Protein AF-A0A661FNK5-F1 (afdb_monomer_lite)

Foldseek 3Di:
DDDDDDDDDDDDDDPPPPPPPPDDPPQADPVAVVLVCVPQCPDPPRLQCLLLLDPNHDPPDVVVCVVPSRVCLQQPRCNVCSVPVVPDGGPADQFLVDHDALCSNQVSVCVPPCVDLQVALVAFPCVVLSHHPQLQFDSSHSDRQCPDFQRVCLSPCLAVVLCCCPFPNPNVCNSLQTRPQCQDRNNHPDHSVVSQLVNQNVRCCSPDDLVCQLVDPVHDPVRNVVSVVVVDVNDHPCVPVVPRGRDDPPSHDDSDDDDDQKDKDKAFDQADDDPCCCCPPPSSNSNVRSLDDPCSRCPPCRQVNLVVRQVPNPCGMWIWMWGWDDDPPDIDIDIDTDDDPPDPPDDDDDDDPPDPCCSSPPPNVSPDPPDDDDDD

pLDDT: mean 78.16, std 16.88, range [27.53, 95.19]

Secondary structure (DSSP, 8-state):
------------------------GGG--TTHHHHHHHHH--STT-HHHHHHHSTTSSSS-TTTTTTS-THHHHH---HHHHHSTTTS--SS-BSSSSB--HHHHHHHHHHHHTTTTTTTGGG-HHHHTT--HHHH--SSSSS-TTTSTTTHHHHHTTT-GGGGG-STT-GGGGGGPPPGGGT--TTSSS-HHHHHHHTTSHHHHTT--HHHHHS-TTS-HHHHHHHGGGGSTT--GGGT-TT--SS-TTSS--SSPPP-SEEEEEEE------HHHHHHTSTTHHHHHTT--HHHHSTT-HHHHHHHH-TT-S--EEEEEEEEEEETTEEEEEEEE---TT----------TT-HHHHHHTTTHHHH--S-----

Sequence (376 aa):
MMNALRVLIAGILLTCTAVALSQSEAGYSEGGSEQCISCHDFGPESPVHAVMAGSHGTTGDAEAMKLRHGCEDCHGPSANHTSSPTQVSPGVSFGPRWSASSAAQDGTCLACHEENVAKHWKDALHMVNNLTCVTCHDIHAETDLVLHSRKQAQVCTVCHKSQKQGVHGLQKMVKRNPACSTCHNPHDHESAKTEMLNNRSQGCRTCHNLVKMADSAKVSERAKSYHKIMVSTERTCIECHGGTAHAPTDSVTSFAPLPVNNKKVTLFYPGKTTAEWLVENHPGSQPLRQGSGCQQCHRGEEAAMGQALAGEFQNVSRTVDVSFARDGDSLHLKLRWEGQRDDKTLSMMWGKDGNEAFRRGGCFAACHDGKRDHLA

Structure (mmCIF, N/CA/C/O backbone):
data_AF-A0A661FNK5-F1
#
_entry.id   AF-A0A661FNK5-F1
#
loop_
_atom_site.group_PDB
_atom_site.id
_atom_site.type_symbol
_atom_site.label_atom_id
_atom_site.label_alt_id
_atom_site.label_comp_id
_atom_site.label_asym_id
_atom_site.label_entity_id
_atom_site.label_seq_id
_atom_site.pdbx_PDB_ins_code
_atom_site.Cartn_x
_atom_site.Cartn_y
_atom_site.Cartn_z
_atom_site.occupancy
_atom_site.B_iso_or_equiv
_atom_site.auth_seq_id
_atom_site.auth_comp_id
_atom_site.auth_asym_id
_atom_site.auth_atom_id
_atom_site.pdbx_PDB_model_num
ATOM 1 N N . MET A 1 1 ? 22.096 8.364 100.251 1.00 38.97 1 MET A N 1
ATOM 2 C CA . MET A 1 1 ? 22.802 7.634 99.177 1.00 38.97 1 MET A CA 1
ATOM 3 C C . MET A 1 1 ? 21.758 6.885 98.371 1.00 38.97 1 MET A C 1
ATOM 5 O O . MET A 1 1 ? 20.994 6.120 98.941 1.00 38.97 1 MET A O 1
ATOM 9 N N . MET A 1 2 ? 21.636 7.256 97.098 1.00 34.72 2 MET A N 1
ATOM 10 C CA . MET A 1 2 ? 20.585 6.857 96.161 1.00 34.72 2 MET A CA 1
ATOM 11 C C . MET A 1 2 ? 20.814 5.430 95.646 1.00 34.72 2 MET A C 1
ATOM 13 O O . MET A 1 2 ? 21.895 5.151 95.139 1.00 34.72 2 MET A O 1
ATOM 17 N N . ASN A 1 3 ? 19.790 4.575 95.693 1.00 34.78 3 ASN A N 1
ATOM 18 C CA . ASN A 1 3 ? 19.732 3.346 94.899 1.00 34.78 3 ASN A CA 1
ATOM 19 C C . ASN A 1 3 ? 18.728 3.558 93.761 1.00 34.78 3 ASN A C 1
ATOM 21 O O . ASN A 1 3 ? 17.523 3.633 93.989 1.00 34.78 3 ASN A O 1
ATOM 25 N N . ALA A 1 4 ? 19.248 3.706 92.542 1.00 39.47 4 ALA A N 1
ATOM 26 C CA . ALA A 1 4 ? 18.467 3.878 91.326 1.00 39.47 4 ALA A CA 1
ATOM 27 C C . ALA A 1 4 ? 18.001 2.517 90.783 1.00 39.47 4 ALA A C 1
ATOM 29 O O . ALA A 1 4 ? 18.805 1.626 90.506 1.00 39.47 4 ALA A O 1
ATOM 30 N N . LEU A 1 5 ? 16.686 2.389 90.623 1.00 35.88 5 LEU A N 1
ATOM 31 C CA . LEU A 1 5 ? 15.987 1.270 90.003 1.00 35.88 5 LEU A CA 1
ATOM 32 C C . LEU A 1 5 ? 16.212 1.310 88.478 1.00 35.88 5 LEU A C 1
ATOM 34 O O . LEU A 1 5 ? 15.848 2.285 87.823 1.00 35.88 5 LEU A O 1
ATOM 38 N N . ARG A 1 6 ? 16.824 0.267 87.905 1.00 37.16 6 ARG A N 1
ATOM 39 C CA . ARG A 1 6 ? 16.967 0.099 86.448 1.00 37.16 6 ARG A CA 1
ATOM 40 C C . ARG A 1 6 ? 15.691 -0.525 85.877 1.00 37.16 6 ARG A C 1
ATOM 42 O O . ARG A 1 6 ? 15.387 -1.674 86.180 1.00 37.16 6 ARG A O 1
ATOM 49 N N . VAL A 1 7 ? 14.973 0.222 85.043 1.00 38.03 7 VAL A N 1
ATOM 50 C CA . VAL A 1 7 ? 13.846 -0.269 84.234 1.00 38.03 7 VAL A CA 1
ATOM 51 C C . VAL A 1 7 ? 14.392 -0.773 82.895 1.00 38.03 7 VAL A C 1
ATOM 53 O O . VAL A 1 7 ? 15.049 -0.030 82.170 1.00 38.03 7 VAL A O 1
ATOM 56 N N . LEU A 1 8 ? 14.138 -2.045 82.582 1.00 35.09 8 LEU A N 1
ATOM 57 C CA . LEU A 1 8 ? 14.385 -2.663 81.277 1.00 35.09 8 LEU A CA 1
ATOM 58 C C . LEU A 1 8 ? 13.194 -2.361 80.355 1.00 35.09 8 LEU A C 1
ATOM 60 O O . LEU A 1 8 ? 12.082 -2.803 80.629 1.00 35.09 8 LEU A O 1
ATOM 64 N N . ILE A 1 9 ? 13.424 -1.625 79.265 1.00 39.28 9 ILE A N 1
ATOM 65 C CA . ILE A 1 9 ? 12.457 -1.460 78.170 1.00 39.28 9 ILE A CA 1
ATOM 66 C C . ILE A 1 9 ? 12.840 -2.459 77.075 1.00 39.28 9 ILE A C 1
ATOM 68 O O . ILE A 1 9 ? 13.886 -2.322 76.443 1.00 39.28 9 ILE A O 1
ATOM 72 N N . ALA A 1 10 ? 12.007 -3.480 76.872 1.00 37.88 10 ALA A N 1
ATOM 73 C CA . ALA A 1 10 ? 12.118 -4.403 75.749 1.00 37.88 10 ALA A CA 1
ATOM 74 C C . ALA A 1 10 ? 11.541 -3.734 74.489 1.00 37.88 10 ALA A C 1
ATOM 76 O O . ALA A 1 10 ? 10.345 -3.460 74.416 1.00 37.88 10 ALA A O 1
ATOM 77 N N . GLY A 1 11 ? 12.399 -3.443 73.509 1.00 36.47 11 GLY A N 1
ATOM 78 C CA . GLY A 1 11 ? 11.988 -2.947 72.197 1.00 36.47 11 GLY A CA 1
ATOM 79 C C . GLY A 1 11 ? 11.453 -4.086 71.331 1.00 36.47 11 GLY A C 1
ATOM 80 O O . GLY A 1 11 ? 12.196 -4.996 70.973 1.00 36.47 11 GLY A O 1
ATOM 81 N N . ILE A 1 12 ? 10.167 -4.028 70.989 1.00 43.22 12 ILE A N 1
ATOM 82 C CA . ILE A 1 12 ? 9.547 -4.882 69.971 1.00 43.22 12 ILE A CA 1
ATOM 83 C C . ILE A 1 12 ? 9.945 -4.313 68.602 1.00 43.22 12 ILE A C 1
ATOM 85 O O . ILE A 1 12 ? 9.485 -3.238 68.220 1.00 43.22 12 ILE A O 1
ATOM 89 N N . LEU A 1 13 ? 10.820 -5.014 67.874 1.00 38.62 13 LEU A N 1
ATOM 90 C CA . LEU A 1 13 ? 11.067 -4.743 66.457 1.00 38.62 13 LEU A CA 1
ATOM 91 C C . LEU A 1 13 ? 9.849 -5.209 65.652 1.00 38.62 13 LEU A C 1
ATOM 93 O O . LEU A 1 13 ? 9.621 -6.405 65.484 1.00 38.62 13 LEU A O 1
ATOM 97 N N . LEU A 1 14 ? 9.077 -4.249 65.151 1.00 41.12 14 LEU A N 1
ATOM 98 C CA . LEU A 1 14 ? 8.037 -4.476 64.158 1.00 41.12 14 LEU A CA 1
ATOM 99 C C . LEU A 1 14 ? 8.722 -4.646 62.791 1.00 41.12 14 LEU A C 1
ATOM 101 O O . LEU A 1 14 ? 9.097 -3.670 62.142 1.00 41.12 14 LEU A O 1
ATOM 105 N N . THR A 1 15 ? 8.945 -5.885 62.361 1.00 42.06 15 THR A N 1
ATOM 106 C CA . THR A 1 15 ? 9.373 -6.176 60.991 1.00 42.06 15 THR A CA 1
ATOM 107 C C . THR A 1 15 ? 8.166 -6.038 60.065 1.00 42.06 15 THR A C 1
ATOM 109 O O . THR A 1 15 ? 7.388 -6.971 59.881 1.00 42.06 15 THR A O 1
ATOM 112 N N . CYS A 1 16 ? 7.995 -4.852 59.474 1.00 37.62 16 CYS A N 1
ATOM 113 C CA . CYS A 1 16 ? 7.134 -4.678 58.307 1.00 37.62 16 CYS A CA 1
ATOM 114 C C . CYS A 1 16 ? 7.691 -5.537 57.167 1.00 37.62 16 CYS A C 1
ATOM 116 O O . CYS A 1 16 ? 8.633 -5.150 56.478 1.00 37.62 16 CYS A O 1
ATOM 118 N N . THR A 1 17 ? 7.117 -6.720 56.977 1.00 44.69 17 THR A N 1
ATOM 119 C CA . THR A 1 17 ? 7.254 -7.476 55.738 1.00 44.69 17 THR A CA 1
ATOM 120 C C . THR A 1 17 ? 6.499 -6.704 54.665 1.00 44.69 17 THR A C 1
ATOM 122 O O . THR A 1 17 ? 5.276 -6.756 54.565 1.00 44.69 17 THR A O 1
ATOM 125 N N . ALA A 1 18 ? 7.237 -5.913 53.888 1.00 42.34 18 ALA A N 1
ATOM 126 C CA . ALA A 1 18 ? 6.735 -5.388 52.634 1.00 42.34 18 ALA A CA 1
ATOM 127 C C . ALA A 1 18 ? 6.429 -6.592 51.736 1.00 42.34 18 ALA A C 1
ATOM 129 O O . ALA A 1 18 ? 7.337 -7.235 51.211 1.00 42.34 18 ALA A O 1
ATOM 130 N N . VAL A 1 19 ? 5.148 -6.931 51.605 1.00 43.12 19 VAL A N 1
ATOM 131 C CA . VAL A 1 19 ? 4.681 -7.775 50.510 1.00 43.12 19 VAL A CA 1
ATOM 132 C C . VAL A 1 19 ? 4.951 -6.968 49.248 1.00 43.12 19 VAL A C 1
ATOM 134 O O . VAL A 1 19 ? 4.254 -5.996 48.959 1.00 43.12 19 VAL A O 1
ATOM 137 N N . ALA A 1 20 ? 6.024 -7.318 48.544 1.00 36.06 20 ALA A N 1
ATOM 138 C CA . ALA A 1 20 ? 6.254 -6.849 47.195 1.00 36.06 20 ALA A CA 1
ATOM 139 C C . ALA A 1 20 ? 5.118 -7.411 46.333 1.00 36.06 20 ALA A C 1
ATOM 141 O O . ALA A 1 20 ? 5.147 -8.568 45.922 1.00 36.06 20 ALA A O 1
ATOM 142 N N . LEU A 1 21 ? 4.082 -6.603 46.114 1.00 39.25 21 LEU A N 1
ATOM 143 C CA . LEU A 1 21 ? 3.204 -6.772 44.966 1.00 39.25 21 LEU A CA 1
ATOM 144 C C . LEU A 1 21 ? 4.108 -6.620 43.744 1.00 39.25 21 LEU A C 1
ATOM 146 O O . LEU A 1 21 ? 4.573 -5.514 43.459 1.00 39.25 21 LEU A O 1
ATOM 150 N N . SER A 1 22 ? 4.420 -7.730 43.078 1.00 39.31 22 SER A N 1
ATOM 151 C CA . SER A 1 22 ? 5.029 -7.700 41.756 1.00 39.31 22 SER A CA 1
ATOM 152 C C . SER A 1 22 ? 4.043 -6.996 40.832 1.00 39.31 22 SER A C 1
ATOM 154 O O . SER A 1 22 ? 3.068 -7.585 40.378 1.00 39.31 22 SER A O 1
ATOM 156 N N . GLN A 1 23 ? 4.241 -5.699 40.616 1.00 41.38 23 GLN A N 1
ATOM 157 C CA . GLN A 1 23 ? 3.626 -5.035 39.480 1.00 41.38 23 GLN A CA 1
ATOM 158 C C . GLN A 1 23 ? 4.272 -5.667 38.252 1.00 41.38 23 GLN A C 1
ATOM 160 O O . GLN A 1 23 ? 5.490 -5.572 38.100 1.00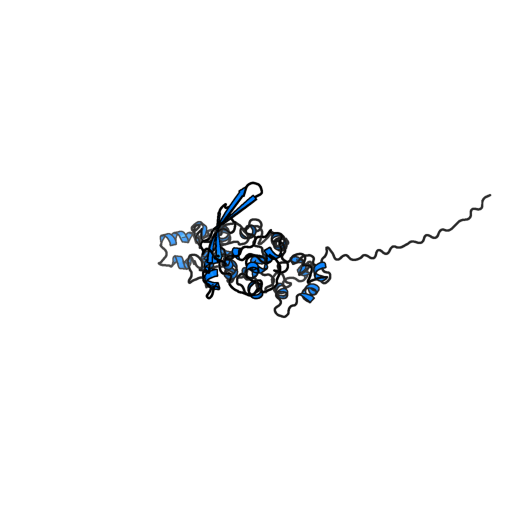 41.38 23 GLN A O 1
ATOM 165 N N . SER A 1 24 ? 3.475 -6.347 37.427 1.00 49.66 24 SER A N 1
ATOM 166 C CA . SER A 1 24 ? 3.859 -6.721 36.067 1.00 49.66 24 SER A CA 1
ATOM 167 C C . SER A 1 24 ? 4.595 -5.538 35.434 1.00 49.66 24 SER A C 1
ATOM 169 O O . SER A 1 24 ? 4.070 -4.415 35.471 1.00 49.66 24 SER A O 1
ATOM 171 N N . GLU A 1 25 ? 5.805 -5.750 34.913 1.00 55.34 25 GLU A N 1
ATOM 172 C CA . GLU A 1 25 ? 6.572 -4.688 34.259 1.00 55.34 25 GLU A CA 1
ATOM 173 C C . GLU A 1 25 ? 5.662 -3.933 33.273 1.00 55.34 25 GLU A C 1
ATOM 175 O O . GLU A 1 25 ? 4.981 -4.539 32.454 1.00 55.34 25 GLU A O 1
ATOM 180 N N . ALA A 1 26 ? 5.571 -2.609 33.419 1.00 66.06 26 ALA A N 1
ATOM 181 C CA . ALA A 1 26 ? 4.976 -1.676 32.455 1.00 66.06 26 ALA A CA 1
ATOM 182 C C . ALA A 1 26 ? 3.616 -2.056 31.802 1.00 66.06 26 ALA A C 1
ATOM 184 O O . ALA A 1 26 ? 3.355 -1.663 30.667 1.00 66.06 26 ALA A O 1
ATOM 185 N N . GLY A 1 27 ? 2.719 -2.759 32.505 1.00 82.69 27 GLY A N 1
ATOM 186 C CA . GLY A 1 27 ? 1.369 -3.074 32.002 1.00 82.69 27 GLY A CA 1
ATOM 187 C C . GLY A 1 27 ? 1.304 -4.166 30.924 1.00 82.69 27 GLY A C 1
ATOM 188 O O . GLY A 1 27 ? 0.274 -4.288 30.252 1.00 82.69 27 GLY A O 1
ATOM 189 N N . TYR A 1 28 ? 2.379 -4.938 30.754 1.00 87.31 28 TYR A N 1
ATOM 190 C CA . TYR A 1 28 ? 2.404 -6.135 29.911 1.00 87.31 28 TYR A CA 1
ATOM 191 C C . TYR A 1 28 ? 1.663 -7.302 30.570 1.00 87.31 28 TYR A C 1
ATOM 193 O O . TYR A 1 28 ? 1.526 -7.367 31.795 1.00 87.31 28 TYR A O 1
ATOM 201 N N . SER A 1 29 ? 1.159 -8.220 29.751 1.00 85.00 29 SER A N 1
ATOM 202 C CA . SER A 1 29 ? 0.469 -9.418 30.216 1.00 85.00 29 SER A CA 1
ATOM 203 C C . SER A 1 29 ? 1.441 -10.422 30.850 1.00 85.00 29 SER A C 1
ATOM 205 O O . SER A 1 29 ? 2.545 -10.648 30.361 1.00 85.00 29 SER A O 1
ATOM 207 N N . GLU A 1 30 ? 1.038 -11.048 31.958 1.00 82.50 30 GLU A N 1
ATOM 208 C CA . GLU A 1 30 ? 1.901 -11.992 32.686 1.00 82.50 30 GLU A CA 1
ATOM 209 C C . GLU A 1 30 ? 2.011 -13.361 31.995 1.00 82.50 30 GLU A C 1
ATOM 211 O O . GLU A 1 30 ? 3.007 -14.061 32.167 1.00 82.50 30 GLU A O 1
ATOM 216 N N . GLY A 1 31 ? 1.001 -13.763 31.215 1.00 77.81 31 GLY A N 1
ATOM 217 C CA . GLY A 1 31 ? 0.928 -15.092 30.601 1.00 77.81 31 GLY A CA 1
ATOM 218 C C . GLY A 1 31 ? 1.535 -15.195 29.197 1.00 77.81 31 GLY A C 1
ATOM 219 O O . GLY A 1 31 ? 1.345 -16.214 28.530 1.00 77.81 31 GLY A O 1
ATOM 220 N N . GLY A 1 32 ? 2.239 -14.156 28.736 1.00 81.12 32 GLY A N 1
ATOM 221 C CA . GLY A 1 32 ? 2.905 -14.127 27.433 1.00 81.12 32 GLY A CA 1
ATOM 222 C C . GLY A 1 32 ? 1.971 -14.431 26.254 1.00 81.12 32 GLY A C 1
ATOM 223 O O . GLY A 1 32 ? 0.755 -14.250 26.318 1.00 81.12 32 GLY A O 1
ATOM 224 N N . SER A 1 33 ? 2.534 -14.938 25.153 1.00 84.06 33 SER A N 1
ATOM 225 C CA . SER A 1 33 ? 1.751 -15.211 23.932 1.00 84.06 33 SER A CA 1
ATOM 226 C C . SER A 1 33 ? 0.700 -16.316 24.108 1.00 84.06 33 SER A C 1
ATOM 228 O O . SER A 1 33 ? -0.328 -16.288 23.435 1.00 84.06 33 SER A O 1
ATOM 230 N N . GLU A 1 34 ? 0.908 -17.264 25.028 1.00 83.06 34 GLU A N 1
ATOM 231 C CA . GLU A 1 34 ? -0.068 -18.327 25.315 1.00 83.06 34 GLU A CA 1
ATOM 232 C C . GLU A 1 34 ? -1.378 -17.759 25.876 1.00 83.06 34 GLU A C 1
ATOM 234 O O . GLU A 1 34 ? -2.464 -18.189 25.478 1.00 83.06 34 GLU A O 1
ATOM 239 N N . GLN A 1 35 ? -1.299 -16.735 26.734 1.00 87.56 35 GLN A N 1
ATOM 240 C CA . GLN A 1 35 ? -2.484 -16.042 27.237 1.00 87.56 35 GLN A CA 1
ATOM 241 C C . GLN A 1 35 ? -3.276 -15.386 26.101 1.00 87.56 35 GLN A C 1
ATOM 243 O O . GLN A 1 35 ? -4.505 -15.462 26.091 1.00 87.56 35 GLN A O 1
ATOM 248 N N . CYS A 1 36 ? -2.596 -14.793 25.119 1.00 88.38 36 CYS A N 1
ATOM 249 C CA . CYS A 1 36 ? -3.243 -14.201 23.950 1.00 88.38 36 CYS A CA 1
ATOM 250 C C . CYS A 1 36 ? -3.955 -15.270 23.106 1.00 88.38 36 CYS A C 1
ATOM 252 O O . CYS A 1 36 ? -5.136 -15.127 22.783 1.00 88.38 36 CYS A O 1
ATOM 254 N N . ILE A 1 37 ? -3.258 -16.367 22.792 1.00 86.75 37 ILE A N 1
ATOM 255 C CA . ILE A 1 37 ? -3.778 -17.451 21.945 1.00 86.75 37 ILE A CA 1
ATOM 256 C C . ILE A 1 37 ? -4.975 -18.152 22.602 1.00 86.75 37 ILE A C 1
ATOM 258 O O . ILE A 1 37 ? -5.909 -18.521 21.899 1.00 86.75 37 ILE A O 1
ATOM 262 N N . SER A 1 38 ? -5.030 -18.231 23.937 1.00 87.56 38 SER A N 1
ATOM 263 C CA . SER A 1 38 ? -6.166 -18.839 24.655 1.00 87.56 38 SER A CA 1
ATOM 264 C C . SER A 1 38 ? -7.541 -18.245 24.295 1.00 87.56 38 SER A C 1
ATOM 266 O O . SER A 1 38 ? -8.551 -18.940 24.393 1.00 87.56 38 SER A O 1
ATOM 268 N N . CYS A 1 39 ? -7.576 -16.985 23.841 1.00 88.81 39 CYS A N 1
ATOM 269 C CA . CYS A 1 39 ? -8.783 -16.301 23.365 1.00 88.81 39 CYS A CA 1
ATOM 270 C C . CYS A 1 39 ? -8.780 -16.021 21.850 1.00 88.81 39 CYS A C 1
ATOM 272 O O . CYS A 1 39 ? -9.847 -15.808 21.277 1.00 88.81 39 CYS A O 1
ATOM 274 N N . HIS A 1 40 ? -7.606 -15.972 21.210 1.00 87.31 40 HIS A N 1
ATOM 275 C CA . HIS A 1 40 ? -7.436 -15.642 19.788 1.00 87.31 40 HIS A CA 1
ATOM 276 C C . HIS A 1 40 ? -7.244 -16.864 18.865 1.00 87.31 40 HIS A C 1
ATOM 278 O O . HIS A 1 40 ? -6.998 -16.716 17.663 1.00 87.31 40 HIS A O 1
ATOM 284 N N . ASP A 1 41 ? -7.399 -18.070 19.402 1.00 82.62 41 ASP A N 1
ATOM 285 C CA . ASP A 1 41 ? -7.522 -19.304 18.634 1.00 82.62 41 ASP A CA 1
ATOM 286 C C . ASP A 1 41 ? -8.971 -19.500 18.147 1.00 82.62 41 ASP A C 1
ATOM 288 O O . ASP A 1 41 ? -9.820 -20.077 18.827 1.00 82.62 41 ASP A O 1
ATOM 292 N N . PHE A 1 42 ? -9.268 -18.994 16.946 1.00 76.25 42 PHE A N 1
ATOM 293 C CA . PHE A 1 42 ? -10.570 -19.159 16.285 1.00 76.25 42 PHE A CA 1
ATOM 294 C C . PHE A 1 42 ? -10.646 -20.420 15.402 1.00 76.25 42 PHE A C 1
ATOM 296 O O . PHE A 1 42 ? -11.492 -20.502 14.509 1.00 76.25 42 PHE A O 1
ATOM 303 N N . GLY A 1 43 ? -9.775 -21.406 15.641 1.00 73.19 43 GLY A N 1
ATOM 304 C CA . GLY A 1 43 ? -9.717 -22.662 14.900 1.00 73.19 43 GLY A CA 1
ATOM 305 C C . GLY A 1 43 ? -8.579 -22.733 13.872 1.00 73.19 43 GLY A C 1
ATOM 306 O O . GLY A 1 43 ? -7.725 -21.846 13.811 1.00 73.19 43 GLY A O 1
ATOM 307 N N . PRO A 1 44 ? -8.564 -23.791 13.032 1.00 65.50 44 PRO A N 1
ATOM 308 C CA . PRO A 1 44 ? -7.436 -24.120 12.150 1.00 65.50 44 PRO A CA 1
ATOM 309 C C . PRO A 1 44 ? -7.047 -23.018 11.157 1.00 65.50 44 PRO A C 1
ATOM 311 O O . PRO A 1 44 ? -5.900 -22.959 10.732 1.00 65.50 44 PRO A O 1
ATOM 314 N N . GLU A 1 45 ? -7.993 -22.142 10.819 1.00 67.12 45 GLU A N 1
ATOM 315 C CA . GLU A 1 45 ? -7.823 -21.045 9.861 1.00 67.12 45 GLU A CA 1
ATOM 316 C C . GLU A 1 45 ? -7.606 -19.683 10.552 1.00 67.12 45 GLU A C 1
ATOM 318 O O . GLU A 1 45 ? -7.694 -18.643 9.901 1.00 67.12 45 GLU A O 1
ATOM 323 N N . SER A 1 46 ? -7.371 -19.648 11.876 1.00 72.50 46 SER A N 1
ATOM 324 C CA . SER A 1 46 ? -7.163 -18.390 12.606 1.00 72.50 46 SER A CA 1
ATOM 325 C C . SER A 1 46 ? -5.935 -17.646 12.055 1.00 72.50 46 SER A C 1
ATOM 327 O O . SER A 1 46 ? -4.812 -18.148 12.185 1.00 72.50 46 SER A O 1
ATOM 329 N N . PRO A 1 47 ? -6.092 -16.418 11.513 1.00 71.12 47 PRO A N 1
ATOM 330 C CA . PRO A 1 47 ? -4.966 -15.639 10.986 1.00 71.12 47 PRO A CA 1
ATOM 331 C C . PRO A 1 47 ? -3.919 -15.311 12.056 1.00 71.12 47 PRO A C 1
ATOM 333 O O . PRO A 1 47 ? -2.752 -15.083 11.751 1.00 71.12 47 PRO A O 1
ATOM 336 N N . VAL A 1 48 ? -4.325 -15.325 13.330 1.00 79.38 48 VAL A N 1
ATOM 337 C CA . VAL A 1 48 ? -3.443 -15.042 14.467 1.00 79.38 48 VAL A CA 1
ATOM 338 C C . VAL A 1 48 ? -2.329 -16.081 14.583 1.00 79.38 48 VAL A C 1
ATOM 340 O O . VAL A 1 48 ? -1.230 -15.739 14.997 1.00 79.38 48 VAL A O 1
ATOM 343 N N . HIS A 1 49 ? -2.550 -17.328 14.158 1.00 79.75 49 HIS A N 1
ATOM 344 C CA . HIS A 1 49 ? -1.489 -18.338 14.150 1.00 79.75 49 HIS A CA 1
ATOM 345 C C . HIS A 1 49 ? -0.508 -18.162 12.992 1.00 79.75 49 HIS A C 1
ATOM 347 O O . HIS A 1 49 ? 0.663 -18.522 13.113 1.00 79.75 49 HIS A O 1
ATOM 353 N N . ALA A 1 50 ? -0.955 -17.585 11.875 1.00 82.88 50 ALA A N 1
ATOM 354 C CA . ALA A 1 50 ? -0.144 -17.463 10.671 1.00 82.88 50 ALA A CA 1
ATOM 355 C C . ALA 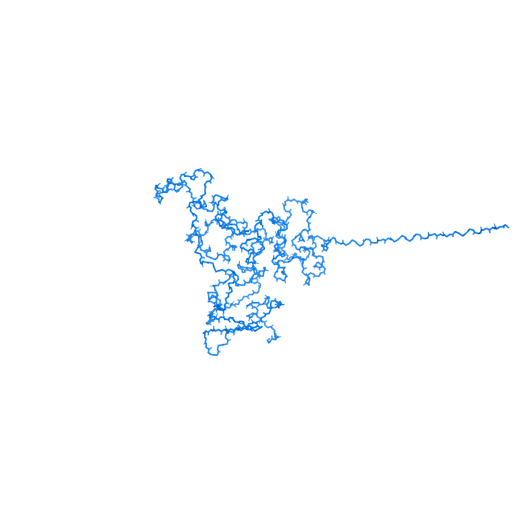A 1 50 ? 1.077 -16.547 10.868 1.00 82.88 50 ALA A C 1
ATOM 357 O O . ALA A 1 50 ? 2.115 -16.778 10.249 1.00 82.88 50 ALA A O 1
ATOM 358 N N . VAL A 1 51 ? 1.004 -15.581 11.795 1.00 84.31 51 VAL A N 1
ATOM 359 C CA . VAL A 1 51 ? 2.158 -14.739 12.165 1.00 84.31 51 VAL A CA 1
ATOM 360 C C . VAL A 1 51 ? 3.340 -15.565 12.664 1.00 84.31 51 VAL A C 1
ATOM 362 O O . VAL A 1 51 ? 4.488 -15.241 12.365 1.00 84.31 51 VAL A O 1
ATOM 365 N N . MET A 1 52 ? 3.064 -16.679 13.352 1.00 79.19 52 MET A N 1
ATOM 366 C CA . MET A 1 52 ? 4.087 -17.560 13.910 1.00 79.19 52 MET A CA 1
ATOM 367 C C . MET A 1 52 ? 4.844 -18.327 12.822 1.00 79.19 52 MET A C 1
ATOM 369 O O . MET A 1 52 ? 5.998 -18.694 13.033 1.00 79.19 52 MET A O 1
ATOM 373 N N . ALA A 1 53 ? 4.216 -18.543 11.662 1.00 77.50 53 ALA A N 1
ATOM 374 C CA . ALA A 1 53 ? 4.846 -19.157 10.496 1.00 77.50 53 ALA A CA 1
ATOM 375 C C . ALA A 1 53 ? 5.671 -18.152 9.671 1.00 77.50 53 ALA A C 1
ATOM 377 O O . ALA A 1 53 ? 6.602 -18.549 8.968 1.00 77.50 53 ALA A O 1
ATOM 378 N N . GLY A 1 54 ? 5.347 -16.858 9.759 1.00 77.62 54 GLY A N 1
ATOM 379 C CA . GLY A 1 54 ? 6.037 -15.782 9.053 1.00 77.62 54 GLY A CA 1
ATOM 380 C C . GLY A 1 54 ? 7.342 -15.327 9.720 1.00 77.62 54 GLY A C 1
ATOM 381 O O . GLY A 1 54 ? 7.764 -15.831 10.760 1.00 77.62 54 GLY A O 1
ATOM 382 N N . SER A 1 55 ? 7.986 -14.311 9.134 1.00 80.19 55 SER A N 1
ATOM 383 C CA . SER A 1 55 ? 9.274 -13.767 9.613 1.00 80.19 55 SER A CA 1
ATOM 384 C C . SER A 1 55 ? 9.210 -13.052 10.969 1.00 80.19 55 SER A C 1
ATOM 386 O O . SER A 1 55 ? 10.251 -12.818 11.577 1.00 80.19 55 SER A O 1
ATOM 388 N N . HIS A 1 56 ? 8.010 -12.695 11.433 1.00 83.25 56 HIS A N 1
ATOM 389 C CA . HIS A 1 56 ? 7.783 -12.092 12.751 1.00 83.25 56 HIS A CA 1
ATOM 390 C C . HIS A 1 56 ? 7.429 -13.128 13.829 1.00 83.25 56 HIS A C 1
ATOM 392 O O . HIS A 1 56 ? 7.288 -12.765 14.994 1.00 83.25 56 HIS A O 1
ATOM 398 N N . GLY A 1 57 ? 7.315 -14.403 13.445 1.00 77.12 57 GLY A N 1
ATOM 399 C CA . GLY A 1 57 ? 7.122 -15.532 14.342 1.00 77.12 57 GLY A CA 1
ATOM 400 C C . GLY A 1 57 ? 8.420 -16.048 14.964 1.00 77.12 57 GLY A C 1
ATOM 401 O O . GLY A 1 57 ? 9.439 -15.363 15.025 1.00 77.12 57 GLY A O 1
ATOM 402 N N . THR A 1 58 ? 8.397 -17.304 15.405 1.00 63.25 58 THR A N 1
ATOM 403 C CA . THR A 1 58 ? 9.487 -17.936 16.171 1.00 63.25 58 THR A CA 1
ATOM 404 C C . THR A 1 58 ? 10.478 -18.736 15.318 1.00 63.25 58 THR A C 1
ATOM 406 O O . THR A 1 58 ? 11.372 -19.380 15.861 1.00 63.25 58 THR A O 1
ATOM 409 N N . THR A 1 59 ? 10.367 -18.715 13.986 1.00 54.12 59 THR A N 1
ATOM 410 C CA . THR A 1 59 ? 11.036 -19.687 13.096 1.00 54.12 59 THR A CA 1
ATOM 411 C C . THR A 1 59 ? 12.554 -19.514 12.912 1.00 54.12 59 THR A C 1
ATOM 413 O O . THR A 1 59 ? 13.154 -20.294 12.175 1.00 54.12 59 THR A O 1
ATOM 416 N N . GLY A 1 60 ? 13.211 -18.549 13.566 1.00 54.22 60 GLY A N 1
ATOM 417 C CA . GLY A 1 60 ? 14.629 -18.242 13.306 1.00 54.22 60 GLY A CA 1
ATOM 418 C C . GLY A 1 60 ? 15.604 -18.499 14.454 1.00 54.22 60 GLY A C 1
ATOM 419 O O . GLY A 1 60 ? 16.683 -19.039 14.220 1.00 54.22 60 GLY A O 1
ATOM 420 N N . ASP A 1 61 ? 15.251 -18.086 15.676 1.00 55.16 61 ASP A N 1
ATOM 421 C CA . ASP A 1 61 ? 16.157 -18.084 16.833 1.00 55.16 61 ASP A CA 1
ATOM 422 C C . ASP A 1 61 ? 15.366 -17.969 18.147 1.00 55.16 61 ASP A C 1
ATOM 424 O O . ASP A 1 61 ? 14.885 -16.896 18.513 1.00 55.16 61 ASP A O 1
ATOM 428 N N . ALA A 1 62 ? 15.231 -19.083 18.868 1.00 54.09 62 ALA A N 1
ATOM 429 C CA . ALA A 1 62 ? 14.493 -19.138 20.126 1.00 54.09 62 ALA A CA 1
ATOM 430 C C . ALA A 1 62 ? 15.106 -18.261 21.237 1.00 54.09 62 ALA A C 1
ATOM 432 O O . ALA A 1 62 ? 14.369 -17.828 22.116 1.00 54.09 62 ALA A O 1
ATOM 433 N N . GLU A 1 63 ? 16.412 -17.960 21.209 1.00 53.66 63 GLU A N 1
ATOM 434 C CA . GLU A 1 63 ? 17.047 -17.076 22.199 1.00 53.66 63 GLU A CA 1
ATOM 435 C C . GLU A 1 63 ? 16.734 -15.602 21.913 1.00 53.66 63 GLU A C 1
ATOM 437 O O . GLU A 1 63 ? 16.419 -14.853 22.838 1.00 53.66 63 GLU A O 1
ATOM 442 N N . ALA A 1 64 ? 16.712 -15.195 20.639 1.00 56.25 64 ALA A N 1
ATOM 443 C CA . ALA A 1 64 ? 16.276 -13.853 20.239 1.00 56.25 64 ALA A CA 1
ATOM 444 C C . ALA A 1 64 ? 14.792 -13.586 20.563 1.00 56.25 64 ALA A C 1
ATOM 446 O O . ALA A 1 64 ? 14.394 -12.434 20.735 1.00 56.25 64 ALA A O 1
ATOM 447 N N . MET A 1 65 ? 13.979 -14.644 20.671 1.00 53.84 65 MET A N 1
ATOM 448 C CA . MET A 1 65 ? 12.567 -14.565 21.061 1.00 53.84 65 MET A CA 1
ATOM 449 C C . MET A 1 65 ? 12.348 -14.515 22.580 1.00 53.84 65 MET A C 1
ATOM 451 O O . MET A 1 65 ? 11.274 -14.117 23.012 1.00 53.84 65 MET A O 1
ATOM 455 N N . LYS A 1 66 ? 13.333 -14.869 23.417 1.00 54.12 66 LYS A N 1
ATOM 456 C CA . LYS A 1 66 ? 13.184 -14.782 24.887 1.00 54.12 66 LYS A CA 1
ATOM 457 C C . LYS A 1 66 ? 13.178 -13.349 25.417 1.00 54.12 66 LYS A C 1
ATOM 459 O O . LYS A 1 66 ? 12.696 -13.116 26.518 1.00 54.12 66 LYS A O 1
ATOM 464 N N . LEU A 1 67 ? 13.736 -12.410 24.653 1.00 59.72 67 LEU A N 1
ATOM 465 C CA . LEU A 1 67 ? 13.745 -10.976 24.970 1.00 59.72 67 LEU A CA 1
ATOM 466 C C . LEU A 1 67 ? 12.524 -10.234 24.404 1.00 59.72 67 LEU A C 1
ATOM 468 O O . LEU A 1 67 ? 12.451 -9.014 24.507 1.00 59.72 67 LEU A O 1
ATOM 472 N N . ARG A 1 68 ? 11.608 -10.958 23.760 1.00 70.88 68 ARG A N 1
ATOM 473 C CA . ARG A 1 68 ? 10.437 -10.418 23.079 1.00 70.88 68 ARG A CA 1
ATOM 474 C C . ARG A 1 68 ? 9.193 -10.614 23.934 1.00 70.88 68 ARG A C 1
ATOM 476 O O . ARG A 1 68 ? 9.012 -11.674 24.528 1.00 70.88 68 ARG A O 1
ATOM 483 N N . HIS A 1 69 ? 8.309 -9.623 23.955 1.00 81.88 69 HIS A N 1
ATOM 484 C CA . HIS A 1 69 ? 6.993 -9.717 24.591 1.00 81.88 69 HIS A CA 1
ATOM 485 C C . HIS A 1 69 ? 5.968 -10.437 23.688 1.00 81.88 69 HIS A C 1
ATOM 487 O O . HIS A 1 69 ? 4.773 -10.491 23.985 1.00 81.88 69 HIS A O 1
ATOM 493 N N . GLY A 1 70 ? 6.424 -11.023 22.573 1.00 84.69 70 GLY A N 1
ATOM 494 C CA . GLY A 1 70 ? 5.611 -11.840 21.680 1.00 84.69 70 GLY A CA 1
ATOM 495 C C . GLY A 1 70 ? 4.550 -10.995 20.987 1.00 84.69 70 GLY A C 1
ATOM 496 O O . GLY A 1 70 ? 4.873 -10.003 20.340 1.00 84.69 70 GLY A O 1
ATOM 497 N N . CYS A 1 71 ? 3.271 -11.353 21.136 1.00 88.19 71 CYS A N 1
ATOM 498 C CA . CYS A 1 71 ? 2.165 -10.568 20.579 1.00 88.19 71 CYS A CA 1
ATOM 499 C C . CYS A 1 71 ? 2.216 -9.086 21.006 1.00 88.19 71 CYS A C 1
ATOM 501 O O . CYS A 1 71 ? 1.872 -8.206 20.216 1.0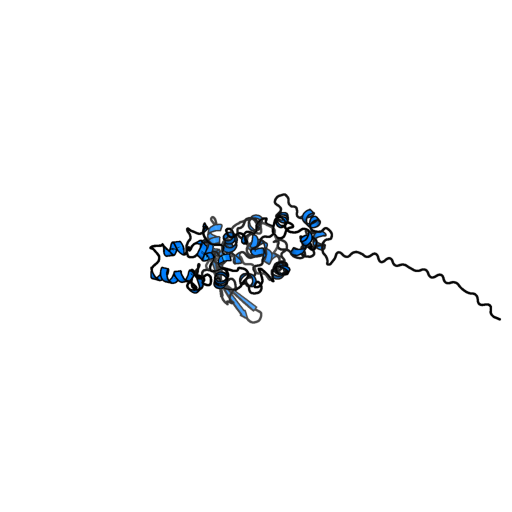0 88.19 71 CYS A O 1
ATOM 503 N N . GLU A 1 72 ? 2.667 -8.802 22.232 1.00 91.25 72 GLU A N 1
ATOM 504 C CA . GLU A 1 72 ? 2.721 -7.448 22.795 1.00 91.25 72 GLU A CA 1
ATOM 505 C C . GLU A 1 72 ? 3.886 -6.601 22.254 1.00 91.25 72 GLU A C 1
ATOM 507 O O . GLU A 1 72 ? 3.855 -5.384 22.419 1.00 91.25 72 GLU A O 1
ATOM 512 N N . ASP A 1 73 ? 4.849 -7.177 21.520 1.00 88.94 73 ASP A N 1
ATOM 513 C CA . ASP A 1 73 ? 5.856 -6.377 20.800 1.00 88.94 73 ASP A CA 1
ATOM 514 C C . ASP A 1 73 ? 5.215 -5.538 19.690 1.00 88.94 73 ASP A C 1
ATOM 516 O O . ASP A 1 73 ? 5.676 -4.444 19.369 1.00 88.94 73 ASP A O 1
ATOM 520 N N . CYS A 1 74 ? 4.134 -6.052 19.094 1.00 91.31 74 CYS A N 1
ATOM 521 C CA . CYS A 1 74 ? 3.375 -5.344 18.069 1.00 91.31 74 CYS A CA 1
ATOM 522 C C . CYS A 1 74 ? 2.099 -4.708 18.627 1.00 91.31 74 CYS A C 1
ATOM 524 O O . CYS A 1 74 ? 1.745 -3.584 18.269 1.00 91.31 74 CYS A O 1
ATOM 526 N N . HIS A 1 75 ? 1.400 -5.422 19.510 1.00 93.06 75 HIS A N 1
ATOM 527 C CA . HIS A 1 75 ? 0.134 -4.978 20.089 1.00 93.06 75 HIS A CA 1
ATOM 528 C C . HIS A 1 75 ? 0.286 -4.113 21.342 1.00 93.06 75 HIS A C 1
ATOM 530 O O . HIS A 1 75 ? -0.718 -3.643 21.873 1.00 93.06 75 HIS A O 1
ATOM 536 N N . GLY A 1 76 ? 1.513 -3.863 21.800 1.00 92.62 76 GLY A N 1
ATOM 537 C CA . GLY A 1 76 ? 1.801 -3.088 23.001 1.00 92.62 76 GLY A CA 1
ATOM 538 C C . GLY A 1 76 ? 1.292 -3.737 24.298 1.00 92.62 76 GLY A C 1
ATOM 539 O O . GLY A 1 76 ? 0.636 -4.785 24.267 1.00 92.62 76 GLY A O 1
ATOM 540 N N . PRO A 1 77 ? 1.547 -3.088 25.450 1.00 93.38 77 PRO A N 1
ATOM 541 C CA . PRO A 1 77 ? 1.096 -3.563 26.756 1.00 93.38 77 PRO A CA 1
ATOM 542 C C . PRO A 1 77 ? -0.424 -3.768 26.794 1.00 93.38 77 PRO A C 1
ATOM 544 O O . PRO A 1 77 ? -1.196 -2.846 26.514 1.00 93.38 77 PRO A O 1
ATOM 547 N N . SER A 1 78 ? -0.857 -4.984 27.123 1.00 93.75 78 SER A N 1
ATOM 548 C CA . SER A 1 78 ? -2.237 -5.439 26.941 1.00 93.75 78 SER A CA 1
ATOM 549 C C . SER A 1 78 ? -2.844 -6.095 28.192 1.00 93.75 78 SER A C 1
ATOM 551 O O . SER A 1 78 ? -3.887 -6.739 28.090 1.00 93.75 78 SER A O 1
ATOM 553 N N . ALA A 1 79 ? -2.300 -5.878 29.397 1.00 93.75 79 ALA A N 1
ATOM 554 C CA . ALA A 1 79 ? -2.850 -6.447 30.642 1.00 93.75 79 ALA A CA 1
ATOM 555 C C . ALA A 1 79 ? -4.326 -6.066 30.921 1.00 93.75 79 ALA A C 1
ATOM 557 O O . ALA A 1 79 ? -5.126 -6.868 31.410 1.00 93.75 79 ALA A O 1
ATOM 558 N N . ASN A 1 80 ? -4.734 -4.842 30.573 1.00 92.56 80 ASN A N 1
ATOM 559 C CA . ASN A 1 80 ? -6.139 -4.429 30.701 1.00 92.56 80 ASN A CA 1
ATOM 560 C C . ASN A 1 80 ? -7.030 -5.095 29.644 1.00 92.56 80 ASN A C 1
ATOM 562 O O . ASN A 1 80 ? -8.191 -5.405 29.915 1.00 92.56 80 ASN A O 1
ATOM 566 N N . HIS A 1 81 ? -6.485 -5.332 28.447 1.00 94.50 81 HIS A N 1
ATOM 567 C CA . HIS A 1 81 ? -7.179 -6.065 27.396 1.00 94.50 81 HIS A CA 1
ATOM 568 C C . HIS A 1 81 ? -7.397 -7.521 27.815 1.00 94.50 81 HIS A C 1
ATOM 570 O O . HIS A 1 81 ? -8.526 -7.991 27.749 1.00 94.50 81 HIS A O 1
ATOM 576 N N . THR A 1 82 ? -6.384 -8.209 28.350 1.00 92.75 82 THR A N 1
ATOM 577 C CA . THR A 1 82 ? -6.544 -9.595 28.830 1.00 92.75 82 THR A CA 1
ATOM 578 C C . THR A 1 82 ? -7.570 -9.706 29.964 1.00 92.75 82 THR A C 1
ATOM 580 O O . THR A 1 82 ? -8.296 -10.695 30.039 1.00 92.75 82 THR A O 1
ATOM 583 N N . SER A 1 83 ? -7.706 -8.665 30.792 1.00 91.75 83 SER A N 1
ATOM 584 C CA . SER A 1 83 ? -8.704 -8.595 31.869 1.00 91.75 83 SER A CA 1
ATOM 585 C C . SER A 1 83 ? -10.132 -8.295 31.384 1.00 91.75 83 SER A C 1
ATOM 587 O O . SER A 1 83 ? -11.101 -8.569 32.092 1.00 91.75 83 SER A O 1
ATOM 589 N N . SER A 1 84 ? -10.307 -7.685 30.207 1.00 92.19 84 SER A N 1
ATOM 590 C CA . SER A 1 84 ? -11.618 -7.284 29.663 1.00 92.19 84 SER A CA 1
ATOM 591 C C . SER A 1 84 ? -11.620 -7.254 28.121 1.00 92.19 84 SER A C 1
ATOM 593 O O . SER A 1 84 ? -11.846 -6.199 27.513 1.00 92.19 84 SER A O 1
ATOM 595 N N . PRO A 1 85 ? -11.428 -8.412 27.457 1.00 87.94 85 PRO A N 1
ATOM 596 C CA . PRO A 1 85 ? -11.001 -8.494 26.052 1.00 87.94 85 PRO A CA 1
ATOM 597 C C . PRO A 1 85 ? -12.045 -8.050 25.028 1.00 87.94 85 PRO A C 1
ATOM 599 O O . PRO A 1 85 ? -11.716 -7.814 23.871 1.00 87.94 85 PRO A O 1
ATOM 602 N N . THR A 1 86 ? -13.311 -7.915 25.426 1.00 88.62 86 THR A N 1
ATOM 603 C CA . THR A 1 86 ? -14.397 -7.432 24.556 1.00 88.62 86 THR A CA 1
ATOM 604 C C . THR A 1 86 ? -14.671 -5.935 24.707 1.00 88.62 86 THR A C 1
ATOM 606 O O . THR A 1 86 ? -15.342 -5.350 23.851 1.00 88.62 86 THR A O 1
ATOM 609 N N . GLN A 1 87 ? -14.147 -5.303 25.762 1.00 89.62 87 GLN A N 1
ATOM 610 C CA . GLN A 1 87 ? -14.439 -3.913 26.131 1.00 89.62 87 GLN A CA 1
ATOM 611 C C . GLN A 1 87 ? -13.225 -2.996 25.984 1.00 89.62 87 GLN A C 1
ATOM 613 O O . GLN A 1 87 ? -13.386 -1.832 25.625 1.00 89.62 87 GLN A O 1
ATOM 618 N N . VAL A 1 88 ? -12.024 -3.519 26.229 1.00 91.25 88 VAL A N 1
ATOM 619 C CA . VAL A 1 88 ? -10.767 -2.767 26.194 1.00 91.25 88 VAL A CA 1
ATOM 620 C C . VAL A 1 88 ? -9.938 -3.244 25.009 1.00 91.25 88 VAL A C 1
ATOM 622 O O . VAL A 1 88 ? -9.806 -4.448 24.807 1.00 91.25 88 VAL A O 1
ATOM 625 N N . SER A 1 89 ? -9.388 -2.320 24.222 1.00 91.69 89 SER A N 1
ATOM 626 C CA . SER A 1 89 ? -8.474 -2.654 23.126 1.00 91.69 89 SER A CA 1
ATOM 627 C C . SER A 1 89 ? -7.086 -3.043 23.648 1.00 91.69 89 SER A C 1
ATOM 629 O O . SER A 1 89 ? -6.701 -2.571 24.720 1.00 91.69 89 SER A O 1
ATOM 631 N N . PRO A 1 90 ? -6.294 -3.824 22.889 1.00 92.25 90 PRO A N 1
ATOM 632 C CA . PRO A 1 90 ? -4.855 -3.916 23.143 1.00 92.25 90 PRO A CA 1
ATOM 633 C C . PRO A 1 90 ? -4.193 -2.531 23.037 1.00 92.25 90 PRO A C 1
ATOM 635 O O . PRO A 1 90 ? -4.804 -1.587 22.518 1.00 92.25 90 PRO A O 1
ATOM 638 N N . GLY A 1 91 ? -2.950 -2.410 23.512 1.00 93.12 91 GLY A N 1
ATOM 639 C CA . GLY A 1 91 ? -2.201 -1.146 23.505 1.00 93.12 91 GLY A CA 1
ATOM 640 C C . GLY A 1 91 ? -2.110 -0.499 22.115 1.00 93.12 91 GLY A C 1
ATOM 641 O O . GLY A 1 91 ? -2.299 0.708 21.968 1.00 93.12 91 GLY A O 1
ATOM 642 N N . VAL A 1 92 ? -1.909 -1.318 21.083 1.00 93.50 92 VAL A N 1
ATOM 643 C CA . VAL A 1 92 ? -1.962 -0.960 19.667 1.00 93.50 92 VAL A CA 1
ATOM 644 C C . VAL A 1 92 ? -2.827 -1.979 18.935 1.00 93.50 92 VAL A C 1
ATOM 646 O O . VAL A 1 92 ? -2.667 -3.196 19.060 1.00 93.50 92 VAL A O 1
ATOM 649 N N . SER A 1 93 ? -3.770 -1.477 18.141 1.00 90.69 93 SER A N 1
ATOM 650 C CA . SER A 1 93 ? -4.666 -2.311 17.350 1.00 90.69 93 SER A CA 1
ATOM 651 C C . SER A 1 93 ? -4.661 -1.897 15.882 1.00 90.69 93 SER A C 1
ATOM 653 O O . SER A 1 93 ? -4.703 -0.710 15.549 1.00 90.69 93 SER A O 1
ATOM 655 N N . PHE A 1 94 ? -4.620 -2.910 15.020 1.00 88.00 94 PHE A N 1
ATOM 656 C CA . PHE A 1 94 ? -4.591 -2.820 13.556 1.00 88.00 94 PHE A CA 1
ATOM 657 C C . PHE A 1 94 ? -5.892 -3.379 12.954 1.00 88.00 94 PHE A C 1
ATOM 659 O O . PHE A 1 94 ? -5.923 -3.847 11.819 1.00 88.00 94 PHE A O 1
ATOM 666 N N . GLY A 1 95 ? -6.949 -3.476 13.764 1.00 78.94 95 GLY A N 1
ATOM 667 C CA . GLY A 1 95 ? -8.197 -4.122 13.388 1.00 78.94 95 GLY A CA 1
ATOM 668 C C . GLY A 1 95 ? -9.306 -3.119 13.064 1.00 78.94 95 GLY A C 1
ATOM 669 O O . GLY A 1 95 ? -9.275 -1.970 13.496 1.00 78.94 95 GLY A O 1
ATOM 670 N N . PRO A 1 96 ? -10.375 -3.563 12.388 1.00 68.81 96 PRO A N 1
ATOM 671 C CA . PRO A 1 96 ? -11.510 -2.694 12.086 1.00 68.81 96 PRO A CA 1
ATOM 672 C C . PRO A 1 96 ? -12.363 -2.360 13.325 1.00 68.81 96 PRO A C 1
ATOM 674 O O . PRO A 1 96 ? -13.055 -1.344 13.340 1.00 68.81 96 PRO A O 1
ATOM 677 N N . ARG A 1 97 ? -12.340 -3.204 14.373 1.00 76.12 97 ARG A N 1
ATOM 678 C CA . ARG A 1 97 ? -13.083 -2.961 15.628 1.00 76.12 97 ARG A CA 1
ATOM 679 C C . ARG A 1 97 ? -12.443 -1.845 16.452 1.00 76.12 97 ARG A C 1
ATOM 681 O O . ARG A 1 97 ? -13.139 -0.946 16.917 1.00 76.12 97 ARG A O 1
ATOM 688 N N . TRP A 1 98 ? -11.133 -1.947 16.638 1.00 82.25 98 TRP A N 1
ATOM 689 C CA . TRP A 1 98 ? -10.298 -0.977 17.326 1.00 82.25 98 TRP A CA 1
ATOM 690 C C . TRP A 1 98 ? -9.116 -0.687 16.419 1.00 82.25 98 TRP A C 1
ATOM 692 O O . TRP A 1 98 ? -8.387 -1.603 16.058 1.00 82.25 98 TRP A O 1
ATOM 702 N N . SER A 1 99 ? -8.932 0.577 16.057 1.00 83.12 99 SER A N 1
ATOM 703 C CA . SER A 1 99 ? -7.816 0.995 15.217 1.00 83.12 99 SER A CA 1
ATOM 704 C C . SER A 1 99 ? -7.073 2.112 15.917 1.00 83.12 99 SER A C 1
ATOM 706 O O . SER A 1 99 ? -7.651 3.157 16.225 1.00 83.12 99 SER A O 1
ATOM 708 N N . ALA A 1 100 ? -5.784 1.891 16.147 1.00 86.94 100 ALA A N 1
ATOM 709 C CA . ALA A 1 100 ? -4.877 2.948 16.551 1.00 86.94 100 ALA A CA 1
ATOM 710 C C . ALA A 1 100 ? -4.738 3.993 15.426 1.00 86.94 100 ALA A C 1
ATOM 712 O O . ALA A 1 100 ? -5.153 3.767 14.284 1.00 86.94 100 ALA A O 1
ATOM 713 N N . SER A 1 101 ? -4.177 5.160 15.750 1.00 86.44 101 SER A N 1
ATOM 714 C CA . SER A 1 101 ? -3.845 6.169 14.739 1.00 86.44 101 SER A CA 1
ATOM 715 C C . SER A 1 101 ? -2.761 5.648 13.790 1.00 86.44 101 SER A C 1
ATOM 717 O O . SER A 1 101 ? -1.952 4.809 14.183 1.00 86.44 101 SER A O 1
ATOM 719 N N . SER A 1 102 ? -2.685 6.185 12.568 1.00 86.31 102 SER A N 1
ATOM 720 C CA . SER A 1 102 ? -1.649 5.803 11.595 1.00 86.31 102 SER A CA 1
ATOM 721 C C . SER A 1 102 ? -0.234 5.933 12.168 1.00 86.31 102 SER A C 1
ATOM 723 O O . SER A 1 102 ? 0.579 5.035 12.004 1.00 86.31 102 SER A O 1
ATOM 725 N N . ALA A 1 103 ? 0.028 7.002 12.929 1.00 88.44 103 ALA A N 1
ATOM 726 C CA . ALA A 1 103 ? 1.314 7.209 13.591 1.00 88.44 103 ALA A CA 1
ATOM 727 C C . ALA A 1 103 ? 1.627 6.139 14.651 1.00 88.44 103 ALA A C 1
ATOM 729 O O . ALA A 1 103 ? 2.776 5.733 14.781 1.00 88.44 103 ALA A O 1
ATOM 730 N N . ALA A 1 104 ? 0.623 5.676 15.403 1.00 90.75 104 ALA A N 1
ATOM 731 C CA . ALA A 1 104 ? 0.809 4.605 16.378 1.00 90.75 104 ALA A CA 1
ATOM 732 C C . ALA A 1 104 ? 1.021 3.245 15.692 1.00 90.75 104 ALA A C 1
ATOM 734 O O . ALA A 1 104 ? 1.885 2.489 16.119 1.00 90.75 104 ALA A O 1
ATOM 735 N N . GLN A 1 105 ? 0.286 2.961 14.610 1.00 91.81 105 GLN A N 1
ATOM 736 C CA . GLN A 1 105 ? 0.469 1.736 13.825 1.00 91.81 105 GLN A CA 1
ATOM 737 C C . GLN A 1 105 ? 1.863 1.667 13.188 1.00 91.81 105 GLN A C 1
ATOM 739 O O . GLN A 1 105 ? 2.564 0.673 13.354 1.00 91.81 105 GLN A O 1
ATOM 744 N N . ASP A 1 106 ? 2.280 2.727 12.493 1.00 93.81 106 ASP A N 1
ATOM 745 C CA . ASP A 1 106 ? 3.601 2.785 11.863 1.00 93.81 106 ASP A CA 1
ATOM 746 C C . ASP A 1 106 ? 4.715 2.813 12.911 1.00 93.81 106 ASP A C 1
ATOM 748 O O . ASP A 1 106 ? 5.736 2.154 12.737 1.00 93.81 106 ASP A O 1
ATOM 752 N N . GLY A 1 107 ? 4.514 3.532 14.021 1.00 94.56 107 GLY A N 1
ATOM 753 C CA . GLY A 1 107 ? 5.476 3.628 15.118 1.00 94.56 107 GLY A CA 1
ATOM 754 C C . GLY A 1 107 ? 5.893 2.264 15.666 1.00 94.56 107 GLY A C 1
ATOM 755 O O . GLY A 1 107 ? 7.081 2.050 15.904 1.00 94.56 107 GLY A O 1
ATOM 756 N N . THR A 1 108 ? 4.953 1.320 15.778 1.00 94.25 108 THR A N 1
ATOM 757 C CA . THR A 1 108 ? 5.249 -0.069 16.153 1.00 94.25 108 THR A CA 1
ATOM 758 C C . THR A 1 108 ? 6.259 -0.717 15.205 1.00 94.25 108 THR A C 1
ATOM 760 O O . THR A 1 108 ? 7.228 -1.325 15.650 1.00 94.25 108 THR A O 1
ATOM 763 N N . CYS A 1 109 ? 6.061 -0.590 13.891 1.00 94.06 109 CYS A N 1
ATOM 764 C CA . CYS A 1 109 ? 6.951 -1.193 12.898 1.00 94.06 109 CYS A CA 1
ATOM 765 C C . CYS A 1 109 ? 8.300 -0.462 12.838 1.00 94.06 109 CYS A C 1
ATOM 767 O O . CYS A 1 109 ? 9.364 -1.082 12.773 1.00 94.06 109 CYS A O 1
ATOM 769 N N . LEU A 1 110 ? 8.259 0.870 12.871 1.00 94.75 110 LEU A N 1
ATOM 770 C CA . LEU A 1 110 ? 9.423 1.743 12.759 1.00 94.75 110 LEU A CA 1
ATOM 771 C C . LEU A 1 110 ? 10.369 1.614 13.952 1.00 94.75 110 LEU A C 1
ATOM 773 O O . LEU A 1 110 ? 11.574 1.730 13.756 1.00 94.75 110 LEU A O 1
ATOM 777 N N . ALA A 1 111 ? 9.869 1.245 15.135 1.00 92.62 111 ALA A N 1
ATOM 778 C CA . ALA A 1 111 ? 10.708 0.943 16.296 1.00 92.62 111 ALA A CA 1
ATOM 779 C C . ALA A 1 111 ? 11.823 -0.082 15.995 1.00 92.62 111 ALA A C 1
ATOM 781 O O . ALA A 1 111 ? 12.864 -0.065 16.650 1.00 92.62 111 ALA A O 1
ATOM 782 N N . CYS A 1 112 ? 11.636 -0.951 14.992 1.00 90.06 112 CYS A N 1
ATOM 783 C CA . CYS A 1 112 ? 12.659 -1.887 14.513 1.00 90.06 112 CYS A CA 1
ATOM 784 C C . CYS A 1 112 ? 13.087 -1.655 13.052 1.00 90.06 112 CYS A C 1
ATOM 786 O O . CYS A 1 112 ? 14.216 -1.988 12.683 1.00 90.06 112 CYS A O 1
ATOM 788 N N . HIS A 1 113 ? 12.204 -1.123 12.200 1.00 93.00 113 HIS A N 1
ATOM 789 C CA . HIS A 1 113 ? 12.438 -1.023 10.755 1.00 93.00 113 HIS A CA 1
ATOM 790 C C . HIS A 1 113 ? 12.873 0.352 10.247 1.00 93.00 113 HIS A C 1
ATOM 792 O O . HIS A 1 113 ? 13.269 0.469 9.083 1.00 93.00 113 HIS A O 1
ATOM 798 N N . GLU A 1 114 ? 12.836 1.382 11.093 1.00 93.12 114 GLU A N 1
ATOM 799 C CA . GLU A 1 114 ? 13.176 2.745 10.684 1.00 93.12 114 GLU A CA 1
ATOM 800 C C . GLU A 1 114 ? 14.593 2.823 10.116 1.00 93.12 114 GLU A C 1
ATOM 802 O O . GLU A 1 114 ? 14.781 3.331 9.026 1.00 93.12 114 GLU A O 1
ATOM 807 N N . GLU A 1 115 ? 15.591 2.213 10.749 1.00 90.62 115 GLU A N 1
ATOM 808 C CA . GLU A 1 115 ? 16.980 2.310 10.273 1.00 90.62 115 GLU A CA 1
ATOM 809 C C . GLU A 1 115 ? 17.319 1.373 9.092 1.00 90.62 115 GLU A C 1
ATOM 811 O O . GLU A 1 115 ? 18.460 1.352 8.624 1.00 90.62 115 GLU A O 1
ATOM 816 N N . ASN A 1 116 ? 16.357 0.582 8.593 1.00 88.88 116 ASN A N 1
ATOM 817 C CA . ASN A 1 116 ? 16.573 -0.383 7.510 1.00 88.88 116 ASN A CA 1
ATOM 818 C C . ASN A 1 116 ? 15.691 -0.125 6.273 1.00 88.88 116 ASN A C 1
ATOM 820 O O . ASN A 1 116 ? 15.952 0.796 5.500 1.00 88.88 116 ASN A O 1
ATOM 824 N N . VAL A 1 117 ? 14.677 -0.956 6.036 1.00 85.69 117 VAL A N 1
ATOM 825 C CA . VAL A 1 117 ? 13.816 -0.943 4.849 1.00 85.69 117 VAL A CA 1
ATOM 826 C C . VAL A 1 117 ? 12.912 0.288 4.782 1.00 85.69 117 VAL A C 1
ATOM 828 O O . VAL A 1 117 ? 12.382 0.573 3.709 1.00 85.69 117 VAL A O 1
ATOM 831 N N . ALA A 1 118 ? 12.739 1.001 5.900 1.00 92.50 118 ALA A N 1
ATOM 832 C CA . ALA A 1 118 ? 11.830 2.136 6.048 1.00 92.50 118 ALA A CA 1
ATOM 833 C C . ALA A 1 118 ? 12.548 3.458 6.394 1.00 92.50 118 ALA A C 1
ATOM 835 O O . ALA A 1 118 ? 11.916 4.393 6.882 1.00 92.50 118 ALA A O 1
ATOM 836 N N . LYS A 1 119 ? 13.848 3.574 6.090 1.00 92.00 119 LYS A N 1
ATOM 837 C CA . LYS A 1 119 ? 14.680 4.754 6.406 1.00 92.00 119 LYS A CA 1
ATOM 838 C C . LYS A 1 119 ? 14.115 6.094 5.954 1.00 92.00 119 LYS A C 1
ATOM 840 O O . LYS A 1 119 ? 14.293 7.101 6.632 1.00 92.00 119 LYS A O 1
ATOM 845 N N . HIS A 1 120 ? 13.422 6.104 4.823 1.00 91.69 120 HIS A N 1
ATOM 846 C CA . HIS A 1 120 ? 12.840 7.310 4.239 1.00 91.69 120 HIS A CA 1
ATOM 847 C C . HIS A 1 120 ? 11.316 7.370 4.400 1.00 91.69 120 HIS A C 1
ATOM 849 O O . HIS A 1 120 ? 10.659 8.209 3.789 1.00 91.69 120 HIS A O 1
ATOM 855 N N . TRP A 1 121 ? 10.737 6.521 5.260 1.00 94.12 121 TRP A N 1
ATOM 856 C CA . TRP A 1 121 ? 9.285 6.427 5.428 1.00 94.12 121 TRP A CA 1
ATOM 857 C C . TRP A 1 121 ? 8.645 7.745 5.864 1.00 94.12 121 TRP A C 1
ATOM 859 O O . TRP A 1 121 ? 7.562 8.089 5.399 1.00 94.12 121 TRP A O 1
ATOM 869 N N . LYS A 1 122 ? 9.349 8.525 6.694 1.00 90.12 122 LYS A N 1
ATOM 870 C CA . LYS A 1 122 ? 8.911 9.852 7.156 1.00 90.12 122 LYS A CA 1
ATOM 871 C C . LYS A 1 122 ? 8.696 10.872 6.036 1.00 90.12 122 LYS A C 1
ATOM 873 O O . LYS A 1 122 ? 7.991 11.849 6.255 1.00 90.12 122 LYS A O 1
ATOM 878 N N . ASP A 1 123 ? 9.260 10.640 4.859 1.00 89.31 123 ASP A N 1
ATOM 879 C CA . ASP A 1 123 ? 9.062 11.497 3.692 1.00 89.31 123 ASP A CA 1
ATOM 880 C C . ASP A 1 123 ? 8.299 10.769 2.576 1.00 89.31 123 ASP A C 1
ATOM 882 O O . ASP A 1 123 ? 7.890 11.389 1.595 1.00 89.31 123 ASP A O 1
ATOM 886 N N . ALA A 1 124 ? 8.065 9.460 2.724 1.00 92.00 124 ALA A N 1
ATOM 887 C CA . ALA A 1 124 ? 7.514 8.614 1.681 1.00 92.00 124 ALA A CA 1
ATOM 888 C C . ALA A 1 124 ? 6.152 9.097 1.187 1.00 92.00 124 ALA A C 1
ATOM 890 O O . ALA A 1 124 ? 5.254 9.428 1.968 1.00 92.00 124 ALA A O 1
ATOM 891 N N . LEU A 1 125 ? 5.956 9.033 -0.135 1.00 89.12 125 LEU A N 1
ATOM 892 C CA . LEU A 1 125 ? 4.701 9.462 -0.756 1.00 89.12 125 LEU A CA 1
ATOM 893 C C . LEU A 1 125 ? 3.495 8.680 -0.219 1.00 89.12 125 LEU A C 1
ATOM 895 O O . LEU A 1 125 ? 2.407 9.237 -0.115 1.00 89.12 125 LEU A O 1
ATOM 899 N N . HIS A 1 126 ? 3.664 7.410 0.146 1.00 90.50 126 HIS A N 1
ATOM 900 C CA . HIS A 1 126 ? 2.592 6.626 0.754 1.00 90.50 126 HIS A CA 1
ATOM 901 C C . HIS A 1 126 ? 2.233 7.111 2.165 1.00 90.50 126 HIS A C 1
ATOM 903 O O . HIS A 1 126 ? 1.049 7.294 2.448 1.00 90.50 126 HIS A O 1
ATOM 909 N N . MET A 1 127 ? 3.231 7.403 3.003 1.00 88.56 127 MET A N 1
ATOM 910 C CA . MET A 1 127 ? 3.017 7.902 4.363 1.00 88.56 127 MET A CA 1
ATOM 911 C C . MET A 1 127 ? 2.291 9.250 4.347 1.00 88.56 127 MET A C 1
ATOM 913 O O . MET A 1 127 ? 1.241 9.397 4.972 1.00 88.56 127 MET A O 1
ATOM 917 N N . VAL A 1 128 ? 2.768 10.218 3.553 1.00 85.75 128 VAL A N 1
ATOM 918 C CA . VAL A 1 128 ? 2.149 11.561 3.493 1.00 85.75 128 VAL A CA 1
ATOM 919 C C . VAL A 1 128 ? 0.730 11.544 2.908 1.00 85.75 128 VAL A C 1
ATOM 921 O O . VAL A 1 128 ? -0.005 12.523 3.022 1.00 85.75 128 VAL A O 1
ATOM 924 N N . ASN A 1 129 ? 0.329 10.429 2.285 1.00 81.50 129 ASN A N 1
ATOM 925 C CA . ASN A 1 129 ? -1.031 10.171 1.816 1.00 81.50 129 ASN A CA 1
ATOM 926 C C . ASN A 1 129 ? -1.816 9.222 2.747 1.00 81.50 129 ASN A C 1
ATOM 928 O O . ASN A 1 129 ? -2.793 8.608 2.313 1.00 81.50 129 ASN A O 1
ATOM 932 N N . ASN A 1 130 ? -1.433 9.151 4.028 1.00 80.69 130 ASN A N 1
ATOM 933 C CA . ASN A 1 130 ? -2.096 8.401 5.100 1.00 80.69 130 ASN A CA 1
ATOM 934 C C . ASN A 1 130 ? -2.205 6.888 4.849 1.00 80.69 130 ASN A C 1
ATOM 936 O O . ASN A 1 130 ? -3.191 6.265 5.245 1.00 80.69 130 ASN A O 1
ATOM 940 N N . LEU A 1 131 ? -1.222 6.289 4.175 1.00 87.19 131 LEU A N 1
ATOM 941 C CA . LEU A 1 131 ? -1.064 4.835 4.147 1.00 87.19 131 LEU A CA 1
ATOM 942 C C . LEU A 1 131 ? -0.111 4.413 5.266 1.00 87.19 131 LEU A C 1
ATOM 944 O O . LEU A 1 131 ? 0.854 5.118 5.547 1.00 87.19 131 LEU A O 1
ATOM 948 N N . THR A 1 132 ? -0.379 3.258 5.868 1.00 91.19 132 THR A N 1
ATOM 949 C CA . THR A 1 132 ? 0.438 2.658 6.937 1.00 91.19 132 THR A CA 1
ATOM 950 C C . THR A 1 132 ? 1.152 1.402 6.449 1.00 91.19 132 THR A C 1
ATOM 952 O O . THR A 1 132 ? 0.791 0.844 5.407 1.00 91.19 132 THR A O 1
ATOM 955 N N . CYS A 1 133 ? 2.118 0.893 7.217 1.00 94.19 133 CYS A N 1
ATOM 956 C CA . CYS A 1 133 ? 2.826 -0.355 6.898 1.00 94.19 133 CYS A CA 1
ATOM 957 C C . CYS A 1 133 ? 1.843 -1.511 6.625 1.00 94.19 133 CYS A C 1
ATOM 959 O O . CYS A 1 133 ? 1.924 -2.195 5.600 1.00 94.19 133 CYS A O 1
ATOM 961 N N . VAL A 1 134 ? 0.842 -1.661 7.500 1.00 92.19 134 VAL A N 1
ATOM 962 C CA . VAL A 1 134 ? -0.191 -2.710 7.436 1.00 92.19 134 VAL A CA 1
ATOM 963 C C . VAL A 1 134 ? -1.226 -2.499 6.327 1.00 92.19 134 VAL A C 1
ATOM 965 O O . VAL A 1 134 ? -2.070 -3.359 6.089 1.00 92.19 134 VAL A O 1
ATOM 968 N N . THR A 1 135 ? -1.172 -1.376 5.606 1.00 90.19 135 THR A N 1
ATOM 969 C CA . THR A 1 135 ? -2.002 -1.188 4.410 1.00 90.19 135 THR A CA 1
ATOM 970 C C . THR A 1 135 ? -1.537 -2.087 3.258 1.00 90.19 135 THR A C 1
ATOM 972 O O . THR A 1 135 ? -2.357 -2.537 2.456 1.00 90.19 135 THR A O 1
ATOM 975 N N . CYS A 1 136 ? -0.231 -2.368 3.192 1.00 92.81 136 CYS A N 1
ATOM 976 C CA . CYS A 1 136 ? 0.386 -3.197 2.153 1.00 92.81 136 CYS A CA 1
ATOM 977 C C . CYS A 1 136 ? 0.874 -4.546 2.686 1.00 92.81 136 CYS A C 1
ATOM 979 O O . CYS A 1 136 ? 0.741 -5.548 1.985 1.00 92.81 136 CYS A O 1
ATOM 981 N N . HIS A 1 137 ? 1.448 -4.555 3.889 1.00 93.62 137 HIS A N 1
ATOM 982 C CA . HIS A 1 137 ? 1.975 -5.752 4.530 1.00 93.62 137 HIS A CA 1
ATOM 983 C C . HIS A 1 137 ? 0.883 -6.454 5.338 1.00 93.62 137 HIS A C 1
ATOM 985 O O . HIS A 1 137 ? 0.146 -5.814 6.092 1.00 93.62 137 HIS A O 1
ATOM 991 N N . ASP A 1 138 ? 0.812 -7.776 5.210 1.00 89.38 138 ASP A N 1
ATOM 992 C CA . ASP A 1 138 ? 0.006 -8.624 6.086 1.00 89.38 138 ASP A CA 1
ATOM 993 C C . ASP A 1 138 ? 0.921 -9.595 6.832 1.00 89.38 138 ASP A C 1
ATOM 995 O O . ASP A 1 138 ? 1.489 -10.516 6.244 1.00 89.38 138 ASP A O 1
ATOM 999 N N . ILE A 1 139 ? 1.095 -9.345 8.130 1.00 87.88 139 ILE A N 1
ATOM 1000 C CA . ILE A 1 139 ? 1.919 -10.182 9.006 1.00 87.88 139 ILE A CA 1
ATOM 1001 C C . ILE A 1 139 ? 1.131 -11.362 9.581 1.00 87.88 139 ILE A C 1
ATOM 1003 O O . ILE A 1 139 ? 1.739 -12.309 10.060 1.00 87.88 139 ILE A O 1
ATOM 1007 N N . HIS A 1 140 ? -0.205 -11.340 9.513 1.00 87.81 140 HIS A N 1
ATOM 1008 C CA . HIS A 1 140 ? -1.079 -12.446 9.918 1.00 87.81 140 HIS A CA 1
ATOM 1009 C C . HIS A 1 140 ? -1.360 -13.370 8.727 1.00 87.81 140 HIS A C 1
ATOM 1011 O O . HIS A 1 140 ? -2.468 -13.864 8.520 1.00 87.81 140 HIS A O 1
ATOM 1017 N N . ALA A 1 141 ? -0.320 -13.607 7.934 1.00 82.94 141 ALA A N 1
ATOM 1018 C CA . ALA A 1 141 ? -0.329 -14.489 6.788 1.00 82.94 141 ALA A CA 1
ATOM 1019 C C . ALA A 1 141 ? 0.983 -15.275 6.761 1.00 82.94 141 ALA A C 1
ATOM 1021 O O . ALA A 1 141 ? 2.047 -14.749 7.078 1.00 82.94 141 ALA A O 1
ATOM 1022 N N . GLU A 1 142 ? 0.923 -16.524 6.301 1.00 79.25 142 GLU A N 1
ATOM 1023 C CA . GLU A 1 142 ? 2.121 -17.346 6.072 1.00 79.25 142 GLU A CA 1
ATOM 1024 C C . GLU A 1 142 ? 3.081 -16.675 5.072 1.00 79.25 142 GLU A C 1
ATOM 1026 O O . GLU A 1 142 ? 4.286 -16.909 5.052 1.00 79.25 142 GLU A O 1
ATOM 1031 N N . THR A 1 143 ? 2.531 -15.855 4.181 1.00 83.56 143 THR A N 1
ATOM 1032 C CA . THR A 1 143 ? 3.205 -15.335 3.001 1.00 83.56 143 THR A CA 1
ATOM 1033 C C . THR A 1 143 ? 2.684 -13.935 2.714 1.00 83.56 143 THR A C 1
ATOM 1035 O O . THR A 1 143 ? 1.575 -13.763 2.205 1.00 83.56 143 THR A O 1
ATOM 1038 N N . ASP A 1 144 ? 3.523 -12.936 2.969 1.00 90.44 144 ASP A N 1
ATOM 1039 C CA . ASP A 1 144 ? 3.222 -11.546 2.649 1.00 90.44 144 ASP A CA 1
ATOM 1040 C C . ASP A 1 144 ? 3.316 -11.294 1.133 1.00 90.44 144 ASP A C 1
ATOM 1042 O O . ASP A 1 144 ? 4.380 -11.383 0.507 1.00 90.44 144 ASP A O 1
ATOM 1046 N N . LEU A 1 145 ? 2.177 -10.973 0.516 1.00 91.50 145 LEU A N 1
ATOM 1047 C CA . LEU A 1 145 ? 2.042 -10.836 -0.933 1.00 91.50 145 LEU A CA 1
ATOM 1048 C C . LEU A 1 145 ? 2.982 -9.783 -1.529 1.00 91.50 145 LEU A C 1
ATOM 1050 O O . LEU A 1 145 ? 3.446 -9.970 -2.660 1.00 91.50 145 LEU A O 1
ATOM 1054 N N . VAL A 1 146 ? 3.276 -8.701 -0.800 1.00 93.25 146 VAL A N 1
ATOM 1055 C CA . VAL A 1 146 ? 4.120 -7.612 -1.316 1.00 93.25 146 VAL A CA 1
ATOM 1056 C C . VAL A 1 146 ? 5.604 -8.000 -1.362 1.00 93.25 146 VAL A C 1
ATOM 1058 O O . VAL A 1 146 ? 6.359 -7.484 -2.193 1.00 93.25 146 VAL A O 1
ATOM 1061 N N . LEU A 1 147 ? 6.019 -8.989 -0.565 1.00 91.50 147 LEU A N 1
ATOM 1062 C CA . LEU A 1 147 ? 7.376 -9.542 -0.608 1.00 91.50 147 LEU A CA 1
ATOM 1063 C C . LEU A 1 147 ? 7.569 -10.517 -1.778 1.00 91.50 147 LEU A C 1
ATOM 1065 O O . LEU A 1 147 ? 8.687 -10.712 -2.261 1.00 91.50 147 LEU A O 1
ATOM 1069 N N . HIS A 1 148 ? 6.487 -11.085 -2.319 1.00 91.19 148 HIS A N 1
ATOM 1070 C CA . HIS A 1 148 ? 6.571 -11.957 -3.486 1.00 91.19 148 HIS A CA 1
ATOM 1071 C C . HIS A 1 148 ? 6.536 -11.174 -4.793 1.00 91.19 148 HIS A C 1
ATOM 1073 O O . HIS A 1 148 ? 5.503 -10.655 -5.217 1.00 91.19 148 HIS A O 1
ATOM 1079 N N . SER A 1 149 ? 7.646 -11.222 -5.530 1.00 88.81 149 SER A N 1
ATOM 1080 C CA . SER A 1 149 ? 7.849 -10.483 -6.783 1.00 88.81 149 SER A CA 1
ATOM 1081 C C . SER A 1 149 ? 6.712 -10.649 -7.806 1.00 88.81 149 SER A C 1
ATOM 1083 O O . SER A 1 149 ? 6.370 -9.712 -8.518 1.00 88.81 149 SER A O 1
ATOM 1085 N N . ARG A 1 150 ? 6.097 -11.840 -7.885 1.00 88.75 150 ARG A N 1
ATOM 1086 C CA . ARG A 1 150 ? 4.987 -12.127 -8.817 1.00 88.75 150 ARG A CA 1
ATOM 1087 C C . ARG A 1 150 ? 3.606 -11.717 -8.302 1.00 88.75 150 ARG A C 1
ATOM 1089 O O . ARG A 1 150 ? 2.659 -11.715 -9.085 1.00 88.75 150 ARG A O 1
ATOM 1096 N N . LYS A 1 151 ? 3.477 -11.425 -7.008 1.00 91.88 151 LYS A N 1
ATOM 1097 C CA . LYS A 1 151 ? 2.207 -11.095 -6.354 1.00 91.88 151 LYS A CA 1
ATOM 1098 C C . LYS A 1 151 ? 2.080 -9.607 -6.011 1.00 91.88 151 LYS A C 1
ATOM 1100 O O . LYS A 1 151 ? 0.954 -9.152 -5.882 1.00 91.88 151 LYS A O 1
ATOM 1105 N N . GLN A 1 152 ? 3.170 -8.829 -6.014 1.00 93.56 152 GLN A N 1
ATOM 1106 C CA . GLN A 1 152 ? 3.156 -7.369 -5.789 1.00 93.56 152 GLN A CA 1
ATOM 1107 C C . GLN A 1 152 ? 2.058 -6.620 -6.552 1.00 93.56 152 GLN A C 1
ATOM 1109 O O . GLN A 1 152 ? 1.355 -5.797 -5.974 1.00 93.56 152 GLN A O 1
ATOM 1114 N N . ALA A 1 153 ? 1.855 -6.940 -7.836 1.00 91.62 153 ALA A N 1
ATOM 1115 C CA . ALA A 1 153 ? 0.831 -6.287 -8.649 1.00 91.62 153 ALA A CA 1
ATOM 1116 C C . ALA A 1 153 ? -0.583 -6.416 -8.049 1.00 91.62 153 ALA A C 1
ATOM 1118 O O . ALA A 1 153 ? -1.395 -5.515 -8.231 1.00 91.62 153 ALA A O 1
ATOM 1119 N N . GLN A 1 154 ? -0.874 -7.493 -7.315 1.00 90.50 154 GLN A N 1
ATOM 1120 C CA . GLN A 1 154 ? -2.167 -7.703 -6.656 1.00 90.50 154 GLN A CA 1
ATOM 1121 C C . GLN A 1 154 ? -2.418 -6.676 -5.548 1.00 90.50 154 GLN A C 1
ATOM 1123 O O . GLN A 1 154 ? -3.561 -6.290 -5.354 1.00 90.50 154 GLN A O 1
ATOM 1128 N N . VAL A 1 155 ? -1.360 -6.201 -4.884 1.00 92.75 155 VAL A N 1
ATOM 1129 C CA . VAL A 1 155 ? -1.428 -5.172 -3.837 1.00 92.75 155 VAL A CA 1
ATOM 1130 C C . VAL A 1 155 ? -1.367 -3.781 -4.468 1.00 92.75 155 VAL A C 1
ATOM 1132 O O . VAL A 1 155 ? -2.272 -2.969 -4.301 1.00 92.75 155 VAL A O 1
ATOM 1135 N N . CYS A 1 156 ? -0.339 -3.509 -5.279 1.00 91.75 156 CYS A N 1
ATOM 1136 C CA . CYS A 1 156 ? -0.097 -2.167 -5.812 1.00 91.75 156 CYS A CA 1
ATOM 1137 C C . CYS A 1 156 ? -1.241 -1.677 -6.714 1.00 91.75 156 CYS A C 1
ATOM 1139 O O . CYS A 1 156 ? -1.614 -0.506 -6.659 1.00 91.75 156 CYS A O 1
ATOM 1141 N N . THR A 1 157 ? -1.820 -2.558 -7.541 1.00 89.56 157 THR A N 1
ATOM 1142 C CA . THR A 1 157 ? -2.853 -2.164 -8.520 1.00 89.56 157 THR A CA 1
ATOM 1143 C C . THR A 1 157 ? -4.254 -2.014 -7.929 1.00 89.56 157 THR A C 1
ATOM 1145 O O . THR A 1 157 ? -5.173 -1.648 -8.663 1.00 89.56 157 THR A O 1
ATOM 1148 N N . VAL A 1 158 ? -4.419 -2.220 -6.613 1.00 86.31 158 VAL A N 1
ATOM 1149 C CA . VAL A 1 158 ? -5.625 -1.790 -5.886 1.00 86.31 158 VAL A CA 1
ATOM 1150 C C . VAL A 1 158 ? -5.788 -0.272 -6.017 1.00 86.31 158 VAL A C 1
ATOM 1152 O O . VAL A 1 158 ? -6.874 0.202 -6.352 1.00 86.31 158 VAL A O 1
ATOM 1155 N N . CYS A 1 159 ? -4.688 0.474 -5.854 1.00 84.44 159 CYS A N 1
ATOM 1156 C CA . CYS A 1 159 ? -4.651 1.933 -5.996 1.00 84.44 159 CYS A CA 1
ATOM 1157 C C . CYS A 1 159 ? -4.058 2.376 -7.347 1.00 84.44 159 CYS A C 1
ATOM 1159 O O . CYS A 1 159 ? -4.604 3.252 -8.016 1.00 84.44 159 CYS A O 1
ATOM 1161 N N . HIS A 1 160 ? -2.970 1.748 -7.801 1.00 86.50 160 HIS A N 1
ATOM 1162 C CA . HIS A 1 160 ? -2.287 2.070 -9.061 1.00 86.50 160 HIS A CA 1
ATOM 1163 C C . HIS A 1 160 ? -2.949 1.373 -10.258 1.00 86.50 160 HIS A C 1
ATOM 1165 O O . HIS A 1 160 ? -2.419 0.438 -10.864 1.00 86.50 160 HIS A O 1
ATOM 1171 N N . LYS A 1 161 ? -4.176 1.794 -10.568 1.00 83.00 161 LYS A N 1
ATOM 1172 C CA . LYS A 1 161 ? -5.059 1.078 -11.499 1.00 83.00 161 LYS A CA 1
ATOM 1173 C C . LYS A 1 161 ? -4.625 1.153 -12.953 1.00 83.00 161 LYS A C 1
ATOM 1175 O O . LYS A 1 161 ? -4.864 0.201 -13.697 1.00 83.00 161 LYS A O 1
ATOM 1180 N N . SER A 1 162 ? -3.951 2.228 -13.364 1.00 83.62 162 SER A N 1
ATOM 1181 C CA . SER A 1 162 ? -3.431 2.336 -14.731 1.00 83.62 162 SER A CA 1
ATOM 1182 C C . SER A 1 162 ? -2.440 1.205 -15.044 1.00 83.62 162 SER A C 1
ATOM 1184 O O . SER A 1 162 ? -2.426 0.684 -16.157 1.00 83.62 162 SER A O 1
ATOM 1186 N N . GLN A 1 163 ? -1.721 0.710 -14.034 1.00 86.56 163 GLN A N 1
ATOM 1187 C CA . GLN A 1 163 ? -0.762 -0.390 -14.140 1.00 86.56 163 GLN A CA 1
ATOM 1188 C C . GLN A 1 163 ? -1.418 -1.780 -14.174 1.00 86.56 163 GLN A C 1
ATOM 1190 O O . GLN A 1 163 ? -0.750 -2.754 -14.532 1.00 86.56 163 GLN A O 1
ATOM 1195 N N . LYS A 1 164 ? -2.723 -1.909 -13.884 1.00 86.44 164 LYS A N 1
ATOM 1196 C CA . LYS A 1 164 ? -3.456 -3.188 -14.000 1.00 86.44 164 LYS A CA 1
ATOM 1197 C C . LYS A 1 164 ? -3.483 -3.705 -15.439 1.00 86.44 164 LYS A C 1
ATOM 1199 O O . LYS A 1 164 ? -3.494 -4.911 -15.674 1.00 86.44 164 LYS A O 1
ATOM 1204 N N . GLN A 1 165 ? -3.448 -2.789 -16.405 1.00 85.81 165 GLN A N 1
ATOM 1205 C CA . GLN A 1 165 ? -3.353 -3.098 -17.831 1.00 85.81 165 GLN A CA 1
ATOM 1206 C C . GLN A 1 165 ? -1.911 -3.352 -18.284 1.00 85.81 165 GLN A C 1
ATOM 1208 O O . GLN A 1 165 ? -1.650 -3.499 -19.468 1.00 85.81 165 GLN A O 1
ATOM 1213 N N . GLY A 1 166 ? -0.957 -3.426 -17.363 1.00 86.75 166 GLY A N 1
ATOM 1214 C CA . GLY A 1 166 ? 0.442 -3.656 -17.664 1.00 86.75 166 GLY A CA 1
ATOM 1215 C C . GLY A 1 166 ? 1.246 -2.372 -17.828 1.00 86.75 166 GLY A C 1
ATOM 1216 O O . GLY A 1 166 ? 0.721 -1.265 -17.778 1.00 86.75 166 GLY A O 1
ATOM 1217 N N . VAL A 1 167 ? 2.557 -2.533 -17.993 1.00 86.56 167 VAL A N 1
ATOM 1218 C CA . VAL A 1 167 ? 3.494 -1.412 -18.111 1.00 86.56 167 VAL A CA 1
ATOM 1219 C C . VAL A 1 167 ? 3.806 -1.135 -19.578 1.00 86.56 167 VAL A C 1
ATOM 1221 O O . VAL A 1 167 ? 3.786 -2.048 -20.405 1.00 86.56 167 VAL A O 1
ATOM 1224 N N . HIS A 1 168 ? 4.081 0.126 -19.915 1.00 85.69 168 HIS A N 1
ATOM 1225 C CA . HIS A 1 168 ? 4.451 0.560 -21.272 1.00 85.69 168 HIS A CA 1
ATOM 1226 C C . HIS A 1 168 ? 3.443 0.134 -22.360 1.00 85.69 168 HIS A C 1
ATOM 1228 O O . HIS A 1 168 ? 3.825 -0.190 -23.483 1.00 85.69 168 HIS A O 1
ATOM 1234 N N . GLY A 1 169 ? 2.149 0.090 -22.019 1.00 80.25 169 GLY A N 1
ATOM 1235 C CA . GLY A 1 169 ? 1.073 -0.291 -22.943 1.00 80.25 169 GLY A CA 1
ATOM 1236 C C . GLY A 1 169 ? 1.034 -1.780 -23.315 1.00 80.25 169 GLY A C 1
ATOM 1237 O O . GLY A 1 169 ? 0.336 -2.159 -24.252 1.00 80.25 169 GLY A O 1
ATOM 1238 N N . LEU A 1 170 ? 1.767 -2.649 -22.612 1.00 83.12 170 LEU A N 1
ATOM 1239 C CA . LEU A 1 170 ? 1.871 -4.074 -22.941 1.00 83.12 170 LEU A CA 1
ATOM 1240 C C . LEU A 1 170 ? 0.783 -4.925 -22.262 1.00 83.12 170 LEU A C 1
ATOM 1242 O O . LEU A 1 170 ? 1.087 -5.855 -21.511 1.00 83.12 170 LEU A O 1
ATOM 1246 N N . GLN A 1 171 ? -0.494 -4.676 -22.577 1.00 86.31 171 GLN A N 1
ATOM 1247 C CA . GLN A 1 171 ? -1.612 -5.368 -21.907 1.00 86.31 171 GLN A CA 1
ATOM 1248 C C . GLN A 1 171 ? -1.599 -6.889 -22.080 1.00 86.31 171 GLN A C 1
ATOM 1250 O O . GLN A 1 171 ? -1.944 -7.640 -21.170 1.00 86.31 171 GLN A O 1
ATOM 1255 N N . LYS A 1 172 ? -1.124 -7.380 -23.227 1.00 86.12 172 LYS A N 1
ATOM 1256 C CA . LYS A 1 172 ? -1.030 -8.826 -23.497 1.00 86.12 172 LYS A CA 1
ATOM 1257 C C . LYS A 1 172 ? 0.077 -9.526 -22.698 1.00 86.12 172 LYS A C 1
ATOM 1259 O O . LYS A 1 172 ? 0.134 -10.752 -22.684 1.00 86.12 172 LYS A O 1
ATOM 1264 N N . MET A 1 173 ? 0.961 -8.766 -22.049 1.00 85.00 173 MET A N 1
ATOM 1265 C CA . MET A 1 173 ? 2.171 -9.269 -21.391 1.00 85.00 173 MET A CA 1
ATOM 1266 C C . MET A 1 173 ? 2.159 -9.059 -19.877 1.00 85.00 173 MET A C 1
ATOM 1268 O O . MET A 1 173 ? 3.182 -9.295 -19.247 1.00 85.00 173 MET A O 1
ATOM 1272 N N . VAL A 1 174 ? 1.016 -8.700 -19.282 1.00 86.06 174 VAL A N 1
ATOM 1273 C CA . VAL A 1 174 ? 0.873 -8.422 -17.838 1.00 86.06 174 VAL A CA 1
ATOM 1274 C C . VAL A 1 174 ? 1.522 -9.498 -16.959 1.00 86.06 174 VAL A C 1
ATOM 1276 O O . VAL A 1 174 ? 2.234 -9.178 -16.014 1.00 86.06 174 VAL A O 1
ATOM 1279 N N . LYS A 1 175 ? 1.369 -10.784 -17.309 1.00 85.00 175 LYS A N 1
ATOM 1280 C CA . LYS A 1 175 ? 1.967 -11.912 -16.563 1.00 85.00 175 LYS A CA 1
ATOM 1281 C C . LYS A 1 175 ? 3.506 -11.949 -16.580 1.00 85.00 175 LYS A C 1
ATOM 1283 O O . LYS A 1 175 ? 4.094 -12.709 -15.818 1.00 85.00 175 LYS A O 1
ATOM 1288 N N . ARG A 1 176 ? 4.149 -11.204 -17.483 1.00 85.56 176 ARG A N 1
ATOM 1289 C CA . ARG A 1 176 ? 5.610 -11.082 -17.627 1.00 85.56 176 ARG A CA 1
ATOM 1290 C C . ARG A 1 176 ? 6.144 -9.752 -17.096 1.00 85.56 176 ARG A C 1
ATOM 1292 O O . ARG A 1 176 ? 7.339 -9.504 -17.233 1.00 85.56 176 ARG A O 1
ATOM 1299 N N . ASN A 1 177 ? 5.287 -8.902 -16.530 1.00 88.50 177 ASN A N 1
ATOM 1300 C CA . ASN A 1 177 ? 5.745 -7.661 -15.929 1.00 88.50 177 ASN A CA 1
ATOM 1301 C C . ASN A 1 177 ? 6.732 -7.952 -14.790 1.00 88.50 177 ASN A C 1
ATOM 1303 O O . ASN A 1 177 ? 6.542 -8.923 -14.049 1.00 88.50 177 ASN A O 1
ATOM 1307 N N . PRO A 1 178 ? 7.770 -7.118 -14.638 1.00 91.00 178 PRO A N 1
ATOM 1308 C CA . PRO A 1 178 ? 8.652 -7.207 -13.491 1.00 91.00 178 PRO A CA 1
ATOM 1309 C C . PRO A 1 178 ? 7.908 -6.832 -12.203 1.00 91.00 178 PRO A C 1
ATOM 1311 O O . PRO A 1 178 ? 6.870 -6.168 -12.231 1.00 91.00 178 PRO A O 1
ATOM 1314 N N . ALA A 1 179 ? 8.483 -7.229 -11.071 1.00 93.19 179 ALA A N 1
ATOM 1315 C CA . ALA A 1 179 ? 8.072 -6.734 -9.764 1.00 93.19 179 ALA A CA 1
ATOM 1316 C C . ALA A 1 179 ? 8.153 -5.201 -9.723 1.00 93.19 179 ALA A C 1
ATOM 1318 O O . ALA A 1 179 ? 9.143 -4.618 -10.171 1.00 93.19 179 ALA A O 1
ATOM 1319 N N . CYS A 1 180 ? 7.131 -4.553 -9.165 1.00 92.94 180 CYS A N 1
ATOM 1320 C CA . CYS A 1 180 ? 7.057 -3.100 -9.015 1.00 92.94 180 CYS A CA 1
ATOM 1321 C C . CYS A 1 180 ? 8.292 -2.557 -8.280 1.00 92.94 180 CYS A C 1
ATOM 1323 O O . CYS A 1 180 ? 8.851 -1.534 -8.681 1.00 92.94 180 CYS A O 1
ATOM 1325 N N . SER A 1 181 ? 8.770 -3.307 -7.279 1.00 93.94 181 SER A N 1
ATOM 1326 C CA . SER A 1 181 ? 9.934 -2.944 -6.467 1.00 93.94 181 SER A CA 1
ATOM 1327 C C . SER A 1 181 ? 11.270 -2.963 -7.217 1.00 93.94 181 SER A C 1
ATOM 1329 O O . SER A 1 181 ? 12.262 -2.459 -6.718 1.00 93.94 181 SER A O 1
ATOM 1331 N N . THR A 1 182 ? 11.320 -3.515 -8.436 1.00 93.44 182 THR A N 1
ATOM 1332 C CA . THR A 1 182 ? 12.528 -3.446 -9.284 1.00 93.44 182 THR A CA 1
ATOM 1333 C C . THR A 1 182 ? 12.690 -2.100 -9.985 1.00 93.44 182 THR A C 1
ATOM 1335 O O . THR A 1 182 ? 13.714 -1.858 -10.628 1.00 93.44 182 THR A O 1
ATOM 1338 N N . CYS A 1 183 ? 11.679 -1.234 -9.894 1.00 92.25 183 CYS A N 1
ATOM 1339 C CA . CYS A 1 183 ? 11.733 0.125 -10.412 1.00 92.25 183 CYS A CA 1
ATOM 1340 C C . CYS A 1 183 ? 11.369 1.174 -9.360 1.00 92.25 183 CYS A C 1
ATOM 1342 O O . CYS A 1 183 ? 11.794 2.303 -9.519 1.00 92.25 183 CYS A O 1
ATOM 1344 N N . HIS A 1 184 ? 10.579 0.855 -8.333 1.00 92.94 184 HIS A N 1
ATOM 1345 C CA . HIS A 1 184 ? 10.112 1.819 -7.331 1.00 92.94 184 HIS A CA 1
ATOM 1346 C C . HIS A 1 184 ? 10.453 1.359 -5.916 1.00 92.94 184 HIS A C 1
ATOM 1348 O O . HIS A 1 184 ? 10.269 0.188 -5.603 1.00 92.94 184 HIS A O 1
ATOM 1354 N N . ASN A 1 185 ? 10.826 2.288 -5.039 1.00 93.44 185 ASN A N 1
ATOM 1355 C CA . ASN A 1 185 ? 10.830 2.037 -3.603 1.00 93.44 185 ASN A CA 1
ATOM 1356 C C . ASN A 1 185 ? 9.506 2.552 -2.999 1.00 93.44 185 ASN A C 1
ATOM 1358 O O . ASN A 1 185 ? 9.276 3.761 -3.019 1.00 93.44 185 ASN A O 1
ATOM 1362 N N . PRO A 1 186 ? 8.610 1.681 -2.493 1.00 93.88 186 PRO A N 1
ATOM 1363 C CA . PRO A 1 186 ? 7.342 2.114 -1.906 1.00 93.88 186 PRO A CA 1
ATOM 1364 C C . PRO A 1 186 ? 7.507 2.815 -0.549 1.00 93.88 186 PRO A C 1
ATOM 1366 O O . PRO A 1 186 ? 6.537 3.400 -0.071 1.00 93.88 186 PRO A O 1
ATOM 1369 N N . HIS A 1 187 ? 8.690 2.756 0.068 1.00 95.19 187 HIS A N 1
ATOM 1370 C CA . HIS A 1 187 ? 8.982 3.378 1.362 1.00 95.19 187 HIS A CA 1
ATOM 1371 C C . HIS A 1 187 ? 9.720 4.713 1.242 1.00 95.19 187 HIS A C 1
ATOM 1373 O O . HIS A 1 187 ? 10.337 5.164 2.204 1.00 95.19 187 HIS A O 1
ATOM 1379 N N . ASP A 1 188 ? 9.687 5.327 0.062 1.00 90.94 188 ASP A N 1
ATOM 1380 C CA . ASP A 1 188 ? 10.423 6.550 -0.224 1.00 90.94 188 ASP A CA 1
ATOM 1381 C C . ASP A 1 188 ? 9.574 7.537 -1.041 1.00 90.94 188 ASP A C 1
ATOM 1383 O O . ASP A 1 188 ? 8.464 7.244 -1.498 1.00 90.94 188 ASP A O 1
ATOM 1387 N N . HIS A 1 189 ? 10.098 8.744 -1.185 1.00 87.69 189 HIS A N 1
ATOM 1388 C CA . HIS A 1 189 ? 9.577 9.829 -2.003 1.00 87.69 189 HIS A CA 1
ATOM 1389 C C . HIS A 1 189 ? 10.312 9.972 -3.335 1.00 87.69 189 HIS A C 1
ATOM 1391 O O . HIS A 1 189 ? 9.859 10.691 -4.231 1.00 87.69 189 HIS A O 1
ATOM 1397 N N . GLU A 1 190 ? 11.450 9.297 -3.469 1.00 87.38 190 GLU A N 1
ATOM 1398 C CA . GLU A 1 190 ? 12.264 9.379 -4.662 1.00 87.38 190 GLU A CA 1
ATOM 1399 C C . GLU A 1 190 ? 11.577 8.774 -5.890 1.00 87.38 190 GLU A C 1
ATOM 1401 O O . GLU A 1 190 ? 10.780 7.833 -5.840 1.00 87.38 190 GLU A O 1
ATOM 1406 N N . SER A 1 191 ? 11.924 9.322 -7.053 1.00 86.88 191 SER A N 1
ATOM 1407 C CA . SER A 1 191 ? 11.439 8.783 -8.317 1.00 86.88 191 SER A CA 1
ATOM 1408 C C . SER A 1 191 ? 11.977 7.371 -8.563 1.00 86.88 191 SER A C 1
ATOM 1410 O O . SER A 1 191 ? 13.076 7.018 -8.137 1.00 86.88 191 SER A O 1
ATOM 1412 N N . ALA A 1 192 ? 11.273 6.614 -9.407 1.00 88.31 192 ALA A N 1
ATOM 1413 C CA . ALA A 1 192 ? 11.705 5.296 -9.878 1.00 88.31 192 ALA A CA 1
ATOM 1414 C C . ALA A 1 192 ? 13.145 5.260 -10.429 1.00 88.31 192 ALA A C 1
ATOM 1416 O O . ALA A 1 192 ? 13.801 4.220 -10.469 1.00 88.31 192 ALA A O 1
ATOM 1417 N N . LYS A 1 193 ? 13.647 6.411 -10.895 1.00 90.25 193 LYS A N 1
ATOM 1418 C CA . LYS A 1 193 ? 15.004 6.538 -11.411 1.00 90.25 193 LYS A CA 1
ATOM 1419 C C . LYS A 1 193 ? 16.042 6.121 -10.375 1.00 90.25 193 LYS A C 1
ATOM 1421 O O . LYS A 1 193 ? 16.976 5.435 -10.770 1.00 90.25 193 LYS A O 1
ATOM 1426 N N . THR A 1 194 ? 15.899 6.497 -9.104 1.00 91.25 194 THR A N 1
ATOM 1427 C CA . THR A 1 194 ? 16.923 6.169 -8.105 1.00 91.25 194 THR A CA 1
ATOM 1428 C C . THR A 1 194 ? 17.021 4.667 -7.896 1.00 91.25 194 THR A C 1
ATOM 1430 O O . THR A 1 194 ? 18.103 4.103 -8.028 1.00 91.25 194 THR A O 1
ATOM 1433 N N . GLU A 1 195 ? 15.888 3.997 -7.693 1.00 92.38 195 GLU A N 1
ATOM 1434 C CA . GLU A 1 195 ? 15.857 2.542 -7.537 1.00 92.38 195 GLU A CA 1
ATOM 1435 C C . GLU A 1 195 ? 16.449 1.843 -8.775 1.00 92.38 195 GLU A C 1
ATOM 1437 O O . GLU A 1 195 ? 17.329 0.990 -8.665 1.00 92.38 195 GLU A O 1
ATOM 1442 N N . MET A 1 196 ? 16.080 2.285 -9.983 1.00 92.06 196 MET A N 1
ATOM 1443 C CA . MET A 1 196 ? 16.655 1.757 -11.227 1.00 92.06 196 MET A CA 1
ATOM 1444 C C . MET A 1 196 ? 18.148 2.070 -11.417 1.00 92.06 196 MET A C 1
ATOM 1446 O O . MET A 1 196 ? 18.824 1.356 -12.162 1.00 92.06 196 MET A O 1
ATOM 1450 N N . LEU A 1 197 ? 18.686 3.129 -10.813 1.00 91.62 197 LEU A N 1
ATOM 1451 C CA . LEU A 1 197 ? 20.128 3.378 -10.799 1.00 91.62 197 LEU A CA 1
ATOM 1452 C C . LEU A 1 197 ? 20.814 2.407 -9.830 1.00 91.62 197 LEU A C 1
ATOM 1454 O O . LEU A 1 197 ? 21.758 1.724 -10.228 1.00 91.62 197 LEU A O 1
ATOM 1458 N N . ASN A 1 198 ? 20.271 2.266 -8.621 1.00 91.00 198 ASN A N 1
ATOM 1459 C CA . ASN A 1 198 ? 20.813 1.424 -7.554 1.00 91.00 198 ASN A CA 1
ATOM 1460 C C . ASN A 1 198 ? 20.826 -0.064 -7.931 1.00 91.00 198 ASN A C 1
ATOM 1462 O O . ASN A 1 198 ? 21.802 -0.768 -7.678 1.00 91.00 198 ASN A O 1
ATOM 1466 N N . ASN A 1 199 ? 19.781 -0.541 -8.612 1.00 91.94 199 ASN A N 1
ATOM 1467 C CA . ASN A 1 199 ? 19.642 -1.947 -9.001 1.00 91.94 199 ASN A CA 1
ATOM 1468 C C . ASN A 1 199 ? 20.036 -2.243 -10.462 1.00 91.94 199 ASN A C 1
ATOM 1470 O O . ASN A 1 199 ? 19.782 -3.334 -10.996 1.00 91.94 199 ASN A O 1
ATOM 1474 N N . ARG A 1 200 ? 20.674 -1.277 -11.137 1.00 91.25 200 ARG A N 1
ATOM 1475 C CA . ARG A 1 200 ? 21.107 -1.382 -12.541 1.00 91.25 200 ARG A CA 1
ATOM 1476 C C . ARG A 1 200 ? 19.961 -1.760 -13.485 1.00 91.25 200 ARG A C 1
ATOM 1478 O O . ARG A 1 200 ? 20.078 -2.677 -14.304 1.00 91.25 200 ARG A O 1
ATOM 1485 N N . SER A 1 201 ? 18.825 -1.086 -13.351 1.00 92.88 201 SER A N 1
ATOM 1486 C CA . SER A 1 201 ? 17.638 -1.247 -14.195 1.00 92.88 201 SER A CA 1
ATOM 1487 C C . SER A 1 201 ? 17.172 -2.707 -14.272 1.00 92.88 201 SER A C 1
ATOM 1489 O O . SER A 1 201 ? 16.915 -3.242 -15.356 1.00 92.88 201 SER A O 1
ATOM 1491 N N . GLN A 1 202 ? 17.122 -3.395 -13.126 1.00 92.00 202 GLN A N 1
ATOM 1492 C CA . GLN A 1 202 ? 16.733 -4.808 -13.054 1.00 92.00 202 GLN A CA 1
ATOM 1493 C C . GLN A 1 202 ? 15.350 -5.052 -13.679 1.00 92.00 202 GLN A C 1
ATOM 1495 O O . GLN A 1 202 ? 15.174 -6.026 -14.417 1.00 92.00 202 GLN A O 1
ATOM 1500 N N . GLY A 1 203 ? 14.399 -4.136 -13.472 1.00 91.31 203 GLY A N 1
ATOM 1501 C CA . GLY A 1 203 ? 13.070 -4.209 -14.080 1.00 91.31 203 GLY A CA 1
ATOM 1502 C C . GLY A 1 203 ? 13.113 -4.259 -15.610 1.00 91.31 203 GLY A C 1
ATOM 1503 O O . GLY A 1 203 ? 12.484 -5.128 -16.217 1.00 91.31 203 GLY A O 1
ATOM 1504 N N . CYS A 1 204 ? 13.935 -3.417 -16.251 1.00 91.62 204 CYS A N 1
ATOM 1505 C CA . CYS A 1 204 ? 14.097 -3.401 -17.709 1.00 91.62 204 CYS A CA 1
ATOM 1506 C C . CYS A 1 204 ? 14.609 -4.749 -18.234 1.00 91.62 204 CYS A C 1
ATOM 1508 O O . CYS A 1 204 ? 14.114 -5.260 -19.241 1.00 91.62 204 CYS A O 1
ATOM 1510 N N . ARG A 1 205 ? 15.564 -5.356 -17.520 1.00 90.50 205 ARG A N 1
ATOM 1511 C CA . ARG A 1 205 ? 16.230 -6.611 -17.909 1.00 90.50 205 ARG A CA 1
ATOM 1512 C C . ARG A 1 205 ? 15.343 -7.853 -17.812 1.00 90.50 205 ARG A C 1
ATOM 1514 O O . ARG A 1 205 ? 15.692 -8.896 -18.358 1.00 90.50 205 ARG A O 1
ATOM 1521 N N . THR A 1 206 ? 14.168 -7.734 -17.194 1.00 88.50 206 THR A N 1
ATOM 1522 C CA . THR A 1 206 ? 13.147 -8.795 -17.201 1.00 88.50 206 THR A CA 1
ATOM 1523 C C . THR A 1 206 ? 12.607 -9.046 -18.614 1.00 88.50 206 THR A C 1
ATOM 1525 O O . THR A 1 206 ? 12.310 -10.185 -18.975 1.00 88.50 206 THR A O 1
ATOM 1528 N N . CYS A 1 207 ? 12.536 -7.998 -19.444 1.00 88.25 207 CYS A N 1
ATOM 1529 C CA . CYS A 1 207 ? 12.069 -8.081 -20.831 1.00 88.25 207 CYS A CA 1
ATOM 1530 C C . CYS A 1 207 ? 13.188 -7.820 -21.850 1.00 88.25 207 CYS A C 1
ATOM 1532 O O . CYS A 1 207 ? 13.222 -8.449 -22.910 1.00 88.25 207 CYS A O 1
ATOM 1534 N N . HIS A 1 208 ? 14.106 -6.903 -21.542 1.00 89.88 208 HIS A N 1
ATOM 1535 C CA . HIS A 1 208 ? 15.199 -6.509 -22.422 1.00 89.88 208 HIS A CA 1
ATOM 1536 C C . HIS A 1 208 ? 16.439 -7.361 -22.177 1.00 89.88 208 HIS A C 1
ATOM 1538 O O . HIS A 1 208 ? 17.022 -7.361 -21.098 1.00 89.88 208 HIS A O 1
ATOM 1544 N N . ASN A 1 209 ? 16.882 -8.051 -23.223 1.00 91.50 209 ASN A N 1
ATOM 1545 C CA . ASN A 1 209 ? 18.118 -8.814 -23.209 1.00 91.50 209 ASN A CA 1
ATOM 1546 C C . ASN A 1 209 ? 19.082 -8.217 -24.237 1.00 91.50 209 ASN A C 1
ATOM 1548 O O . ASN A 1 209 ? 18.780 -8.208 -25.430 1.00 91.50 209 ASN A O 1
ATOM 1552 N N . LEU A 1 210 ? 20.233 -7.731 -23.767 1.00 89.44 210 LEU A N 1
ATOM 1553 C CA . LEU A 1 210 ? 21.214 -7.034 -24.601 1.00 89.44 210 LEU A CA 1
ATOM 1554 C C . LEU A 1 210 ? 21.738 -7.903 -25.751 1.00 89.44 210 LEU A C 1
ATOM 1556 O O . LEU A 1 210 ? 21.866 -7.399 -26.863 1.00 89.44 210 LEU A O 1
ATOM 1560 N N . VAL A 1 211 ? 21.959 -9.201 -25.516 1.00 90.75 211 VAL A N 1
ATOM 1561 C CA . VAL A 1 211 ? 22.416 -10.147 -26.551 1.00 90.75 211 VAL A CA 1
ATOM 1562 C C . VAL A 1 211 ? 21.353 -10.277 -27.639 1.00 90.75 211 VAL A C 1
ATOM 1564 O O . VAL A 1 211 ? 21.609 -9.993 -28.804 1.00 90.75 211 VAL A O 1
ATOM 1567 N N . LYS A 1 212 ? 20.103 -10.558 -27.251 1.00 93.44 212 LYS A N 1
ATOM 1568 C CA . LYS A 1 212 ? 18.987 -10.645 -28.208 1.00 93.44 212 LYS A CA 1
ATOM 1569 C C . LYS A 1 212 ? 18.751 -9.336 -28.962 1.00 93.44 212 LYS A C 1
ATOM 1571 O O . LYS A 1 212 ? 18.306 -9.363 -30.104 1.00 93.44 212 LYS A O 1
ATOM 1576 N N . MET A 1 213 ? 18.997 -8.189 -28.330 1.00 91.25 213 MET A N 1
ATOM 1577 C CA . MET A 1 213 ? 18.880 -6.882 -28.979 1.00 91.25 213 MET A CA 1
ATOM 1578 C C . MET A 1 213 ? 20.004 -6.637 -29.990 1.00 91.25 213 MET A C 1
ATOM 1580 O O . MET A 1 213 ? 19.730 -6.068 -31.045 1.00 91.25 213 MET A O 1
ATOM 1584 N N . ALA A 1 214 ? 21.231 -7.078 -29.702 1.00 91.06 214 ALA A N 1
ATOM 1585 C CA . ALA A 1 214 ? 22.356 -6.994 -30.631 1.00 91.06 214 ALA A CA 1
ATOM 1586 C C . ALA A 1 214 ? 22.114 -7.838 -31.897 1.00 91.06 214 ALA A C 1
ATOM 1588 O O . ALA A 1 214 ? 22.384 -7.371 -33.004 1.00 91.06 214 ALA A O 1
ATOM 1589 N N . ASP A 1 215 ? 21.502 -9.012 -31.736 1.00 92.81 215 ASP A N 1
ATOM 1590 C CA . ASP A 1 215 ? 21.217 -9.944 -32.838 1.00 92.81 215 ASP A CA 1
ATOM 1591 C C . ASP A 1 215 ? 19.904 -9.636 -33.580 1.00 92.81 215 ASP A C 1
ATOM 1593 O O . ASP A 1 215 ? 19.598 -10.216 -34.622 1.00 92.81 215 ASP A O 1
ATOM 1597 N N . SER A 1 216 ? 19.090 -8.716 -33.059 1.00 94.00 216 SER A N 1
ATOM 1598 C CA . SER A 1 216 ? 17.782 -8.406 -33.631 1.00 94.00 216 SER A CA 1
ATOM 1599 C C . SER A 1 216 ? 17.896 -7.527 -34.874 1.00 94.00 216 SER A C 1
ATOM 1601 O O . SER A 1 216 ? 18.414 -6.409 -34.827 1.00 94.00 216 SER A O 1
ATOM 1603 N N . ALA A 1 217 ? 17.279 -7.971 -35.971 1.00 94.69 217 ALA A N 1
ATOM 1604 C CA . ALA A 1 217 ? 17.107 -7.165 -37.182 1.00 94.69 217 ALA A CA 1
ATOM 1605 C C . ALA A 1 217 ? 16.200 -5.932 -36.973 1.00 94.69 217 ALA A C 1
ATOM 1607 O O . ALA A 1 217 ? 16.176 -5.034 -37.807 1.00 94.69 217 ALA A O 1
ATOM 1608 N N . LYS A 1 218 ? 15.447 -5.871 -35.862 1.00 93.75 218 LYS A N 1
ATOM 1609 C CA . LYS A 1 218 ? 14.556 -4.742 -35.534 1.00 93.75 218 LYS A CA 1
ATOM 1610 C C . LYS A 1 218 ? 15.272 -3.584 -34.832 1.00 93.75 218 LYS A C 1
ATOM 1612 O O . LYS A 1 218 ? 14.671 -2.531 -34.644 1.00 93.75 218 LYS A O 1
ATOM 1617 N N . VAL A 1 219 ? 16.517 -3.779 -34.400 1.00 92.00 219 VAL A N 1
ATOM 1618 C CA . VAL A 1 219 ? 17.323 -2.743 -33.743 1.00 92.00 219 VAL A CA 1
ATOM 1619 C C . VAL A 1 219 ? 18.278 -2.155 -34.778 1.00 92.00 219 VAL A C 1
ATOM 1621 O O . VAL A 1 219 ? 18.956 -2.898 -35.481 1.00 92.00 219 VAL A O 1
ATOM 1624 N N . SER A 1 220 ? 18.340 -0.827 -34.889 1.00 94.94 220 SER A N 1
ATOM 1625 C CA . SER A 1 220 ? 19.230 -0.166 -35.852 1.00 94.94 220 SER A CA 1
ATOM 1626 C C . SER A 1 220 ? 20.705 -0.357 -35.488 1.00 94.94 220 SER A C 1
ATOM 1628 O O . SER A 1 220 ? 21.057 -0.412 -34.309 1.00 94.94 220 SER A O 1
ATOM 1630 N N . GLU A 1 221 ? 21.593 -0.371 -36.486 1.00 94.19 221 GLU A N 1
ATOM 1631 C CA . GLU A 1 221 ? 23.044 -0.488 -36.257 1.00 94.19 221 GLU A CA 1
ATOM 1632 C C . GLU A 1 221 ? 23.589 0.624 -35.351 1.00 94.19 221 GLU A C 1
ATOM 1634 O O . GLU A 1 221 ? 24.427 0.382 -34.481 1.00 94.19 221 GLU A O 1
ATOM 1639 N N . ARG A 1 222 ? 23.036 1.839 -35.467 1.00 92.94 222 ARG A N 1
ATOM 1640 C CA . ARG A 1 222 ? 23.364 2.949 -34.565 1.00 92.94 222 ARG A CA 1
ATOM 1641 C C . ARG A 1 222 ? 23.011 2.623 -33.109 1.00 92.94 222 ARG A C 1
ATOM 1643 O O . ARG A 1 222 ? 23.841 2.827 -32.227 1.00 92.94 222 ARG A O 1
ATOM 1650 N N . ALA A 1 223 ? 21.811 2.102 -32.847 1.00 90.50 223 ALA A N 1
ATOM 1651 C CA . ALA A 1 223 ? 21.394 1.721 -31.497 1.00 90.50 223 ALA A CA 1
ATOM 1652 C C . ALA A 1 223 ? 22.220 0.544 -30.953 1.00 90.50 223 ALA A C 1
ATOM 1654 O O . ALA A 1 223 ? 22.637 0.579 -29.797 1.00 90.50 223 ALA A O 1
ATOM 1655 N N . LYS A 1 224 ? 22.533 -0.458 -31.790 1.00 92.75 224 LYS A N 1
ATOM 1656 C CA . LYS A 1 224 ? 23.444 -1.557 -31.422 1.00 92.75 224 LYS A CA 1
ATOM 1657 C C . LYS A 1 224 ? 24.812 -1.027 -31.006 1.00 92.75 224 LYS A C 1
ATOM 1659 O O . LYS A 1 224 ? 25.341 -1.454 -29.985 1.00 92.75 224 LYS A O 1
ATOM 1664 N N . SER A 1 225 ? 25.362 -0.068 -31.754 1.00 91.12 225 SER A N 1
ATOM 1665 C CA . SER A 1 225 ? 26.640 0.560 -31.414 1.00 91.12 225 SER A CA 1
ATOM 1666 C C . SER A 1 225 ? 26.600 1.267 -30.059 1.00 91.12 225 SER A C 1
ATOM 1668 O O . SER A 1 225 ? 27.533 1.100 -29.279 1.00 91.12 225 SER A O 1
ATOM 1670 N N . TYR A 1 226 ? 25.532 2.011 -29.744 1.00 90.00 226 TYR A N 1
ATOM 1671 C CA . TYR A 1 226 ? 25.395 2.647 -28.429 1.00 90.00 226 TYR A CA 1
ATOM 1672 C C . TYR A 1 226 ? 25.247 1.625 -27.299 1.00 90.00 226 TYR A C 1
ATOM 1674 O O . TYR A 1 226 ? 25.895 1.775 -26.270 1.00 90.00 226 TYR A O 1
ATOM 1682 N N . HIS A 1 227 ? 24.478 0.547 -27.486 1.00 92.06 227 HIS A N 1
ATOM 1683 C CA . HIS A 1 227 ? 24.306 -0.479 -26.451 1.00 92.06 227 HIS A CA 1
ATOM 1684 C C . HIS A 1 227 ? 25.587 -1.250 -26.107 1.00 92.06 227 HIS A C 1
ATOM 1686 O O . HIS A 1 227 ? 25.644 -1.838 -25.030 1.00 92.06 227 HIS A O 1
ATOM 1692 N N . LYS A 1 228 ? 26.638 -1.213 -26.940 1.00 89.00 228 LYS A N 1
ATOM 1693 C CA . LYS A 1 228 ? 27.951 -1.782 -26.580 1.00 89.00 228 LYS A CA 1
ATOM 1694 C C . LYS A 1 228 ? 28.523 -1.164 -25.298 1.00 89.00 228 LYS A C 1
ATOM 1696 O O . LYS A 1 228 ? 29.262 -1.841 -24.591 1.00 89.00 228 LYS A O 1
ATOM 1701 N N . ILE A 1 229 ? 28.141 0.071 -24.950 1.00 89.31 229 ILE A N 1
ATOM 1702 C CA . ILE A 1 229 ? 28.553 0.713 -23.691 1.00 89.31 229 ILE A CA 1
ATOM 1703 C C . ILE A 1 229 ? 28.076 -0.061 -22.451 1.00 89.31 229 ILE A C 1
ATOM 1705 O O . ILE A 1 229 ? 28.714 0.002 -21.405 1.00 89.31 229 ILE A O 1
ATOM 1709 N N . MET A 1 230 ? 26.997 -0.844 -22.582 1.00 89.38 230 MET A N 1
ATOM 1710 C CA . MET A 1 230 ? 26.419 -1.643 -21.498 1.00 89.38 230 MET A CA 1
ATOM 1711 C C . MET A 1 230 ? 27.246 -2.889 -21.148 1.00 89.38 230 MET A C 1
ATOM 1713 O O . MET A 1 230 ? 26.881 -3.615 -20.229 1.00 89.38 230 MET A O 1
ATOM 1717 N N . VAL A 1 231 ? 28.353 -3.152 -21.857 1.00 83.69 231 VAL A N 1
ATOM 1718 C CA . VAL A 1 231 ? 29.374 -4.113 -21.402 1.00 83.69 231 VAL A CA 1
ATOM 1719 C C . VAL A 1 231 ? 30.025 -3.627 -20.100 1.00 83.69 231 VAL A C 1
ATOM 1721 O O . VAL A 1 231 ? 30.417 -4.446 -19.273 1.00 83.69 231 VAL A O 1
ATOM 1724 N N . SER A 1 232 ? 30.099 -2.307 -19.882 1.00 81.69 232 SER A N 1
ATOM 1725 C CA . SER A 1 232 ? 30.487 -1.757 -18.583 1.00 81.69 232 SER A CA 1
ATOM 1726 C C . SER A 1 232 ? 29.383 -1.990 -17.554 1.00 81.69 232 SER A C 1
ATOM 1728 O O . SER A 1 232 ? 28.233 -1.600 -17.752 1.00 81.69 232 SER A O 1
ATOM 1730 N N . THR A 1 233 ? 29.749 -2.571 -16.412 1.00 72.62 233 THR A N 1
ATOM 1731 C CA . THR A 1 233 ? 28.829 -2.820 -15.294 1.00 72.62 233 THR A CA 1
ATOM 1732 C C . THR A 1 233 ? 28.443 -1.560 -14.521 1.00 72.62 233 THR A C 1
ATOM 1734 O O . THR A 1 233 ? 27.597 -1.632 -13.633 1.00 72.62 233 THR A O 1
ATOM 1737 N N . GLU A 1 234 ? 29.067 -0.422 -14.818 1.00 82.69 234 GLU A N 1
ATOM 1738 C CA . GLU A 1 234 ? 28.781 0.861 -14.166 1.00 82.69 234 GLU A CA 1
ATOM 1739 C C . GLU A 1 234 ? 27.619 1.610 -14.822 1.00 82.69 234 GLU A C 1
ATOM 1741 O O . GLU A 1 234 ? 27.094 2.551 -14.235 1.00 82.69 234 GLU A O 1
ATOM 1746 N N . ARG A 1 235 ? 27.200 1.192 -16.024 1.00 88.75 235 ARG A N 1
ATOM 1747 C CA . ARG A 1 235 ? 26.116 1.841 -16.763 1.00 88.75 235 ARG A CA 1
ATOM 1748 C C . ARG A 1 235 ? 24.761 1.203 -16.495 1.00 88.75 235 ARG A C 1
ATOM 1750 O O . ARG A 1 235 ? 24.633 -0.011 -16.333 1.00 88.75 235 ARG A O 1
ATOM 1757 N N . THR A 1 236 ? 23.726 2.029 -16.518 1.00 91.19 236 THR A N 1
ATOM 1758 C CA . THR A 1 236 ? 22.327 1.645 -16.320 1.00 91.19 236 THR A CA 1
ATOM 1759 C C . THR A 1 236 ? 21.463 2.174 -17.463 1.00 91.19 236 THR A C 1
ATOM 1761 O O . THR A 1 236 ? 21.769 3.179 -18.103 1.00 91.19 236 THR A O 1
ATOM 1764 N N . CYS A 1 237 ? 20.364 1.475 -17.761 1.00 92.06 237 CYS A N 1
ATOM 1765 C CA . CYS A 1 237 ? 19.505 1.806 -18.896 1.00 92.06 237 CYS A CA 1
ATOM 1766 C C . CYS A 1 237 ? 18.936 3.228 -18.777 1.00 92.06 237 CYS A C 1
ATOM 1768 O O . CYS A 1 237 ? 18.805 3.934 -19.779 1.00 92.06 237 CYS A O 1
ATOM 1770 N N . ILE A 1 238 ? 18.609 3.656 -17.554 1.00 91.69 238 ILE A N 1
ATOM 1771 C CA . ILE A 1 238 ? 17.908 4.918 -17.298 1.00 91.69 238 ILE A CA 1
ATOM 1772 C C . ILE A 1 238 ? 18.810 6.156 -17.418 1.00 91.69 238 ILE A C 1
ATOM 1774 O O . ILE A 1 238 ? 18.296 7.267 -17.535 1.00 91.69 238 ILE A O 1
ATOM 1778 N N . GLU A 1 239 ? 20.136 5.988 -17.460 1.00 90.00 239 GLU A N 1
ATOM 1779 C CA . GLU A 1 239 ? 21.065 7.089 -17.759 1.00 90.00 239 GLU A CA 1
ATOM 1780 C C . GLU A 1 239 ? 20.847 7.649 -19.171 1.00 90.00 239 GLU A C 1
ATOM 1782 O O . GLU A 1 239 ? 21.025 8.844 -19.393 1.00 90.00 239 GLU A O 1
ATOM 1787 N N . CYS A 1 240 ? 20.415 6.806 -20.117 1.00 90.31 240 CYS A N 1
ATOM 1788 C CA . CYS A 1 240 ? 20.066 7.226 -21.476 1.00 90.31 240 CYS A CA 1
ATOM 1789 C C . CYS A 1 240 ? 18.549 7.209 -21.735 1.00 90.31 240 CYS A C 1
ATOM 1791 O O . CYS A 1 240 ? 18.054 8.031 -22.502 1.00 90.31 240 CYS A O 1
ATOM 1793 N N . HIS A 1 241 ? 17.790 6.316 -21.088 1.00 90.12 241 HIS A N 1
ATOM 1794 C CA . HIS A 1 241 ? 16.344 6.132 -21.303 1.00 90.12 241 HIS A CA 1
ATOM 1795 C C . HIS A 1 241 ? 15.450 6.798 -20.234 1.00 90.12 241 HIS A C 1
ATOM 1797 O O . HIS A 1 241 ? 14.331 6.347 -19.983 1.00 90.12 241 HIS A O 1
ATOM 1803 N N . GLY A 1 242 ? 15.920 7.888 -19.617 1.00 83.00 242 GLY A N 1
ATOM 1804 C CA . GLY A 1 242 ? 15.333 8.528 -18.426 1.00 83.00 242 GLY A CA 1
ATOM 1805 C C . GLY A 1 242 ? 13.884 9.028 -18.500 1.00 83.00 242 GLY A C 1
ATOM 1806 O O . GLY A 1 242 ? 13.303 9.317 -17.461 1.00 83.00 242 GLY A O 1
ATOM 1807 N N . GLY A 1 243 ? 13.285 9.114 -19.690 1.00 81.44 243 GLY A N 1
ATOM 1808 C CA . GLY A 1 243 ? 11.901 9.570 -19.891 1.00 81.44 243 GLY A CA 1
ATOM 1809 C C . GLY A 1 243 ? 10.867 8.449 -20.031 1.00 81.44 243 GLY A C 1
ATOM 1810 O O . GLY A 1 243 ? 9.747 8.703 -20.467 1.00 81.44 243 GLY A O 1
ATOM 1811 N N . THR A 1 244 ? 11.232 7.198 -19.740 1.00 81.69 244 THR A N 1
ATOM 1812 C CA . THR A 1 244 ? 10.350 6.052 -19.999 1.00 81.69 244 THR A CA 1
ATOM 1813 C C . THR A 1 244 ? 9.277 5.925 -18.912 1.00 81.69 244 THR A C 1
ATOM 1815 O O . THR A 1 244 ? 9.509 5.323 -17.867 1.00 81.69 244 THR A O 1
ATOM 1818 N N . ALA A 1 245 ? 8.079 6.456 -19.166 1.00 77.62 245 ALA A N 1
ATOM 1819 C CA . ALA A 1 245 ? 6.916 6.283 -18.295 1.00 77.62 245 ALA A CA 1
ATOM 1820 C C . ALA A 1 245 ? 6.097 5.041 -18.687 1.00 77.62 245 ALA A C 1
ATOM 1822 O O . ALA A 1 245 ? 5.995 4.679 -19.862 1.00 77.62 245 ALA A O 1
ATOM 1823 N N . HIS A 1 246 ? 5.499 4.370 -17.701 1.00 82.50 246 HIS A N 1
ATOM 1824 C CA . HIS A 1 246 ? 4.570 3.263 -17.946 1.00 82.50 246 HIS A CA 1
ATOM 1825 C C . HIS A 1 246 ? 3.093 3.675 -17.839 1.00 82.50 246 HIS A C 1
ATOM 1827 O O . HIS A 1 246 ? 2.229 2.845 -18.110 1.00 82.50 246 HIS A O 1
ATOM 1833 N N . ALA A 1 247 ? 2.814 4.932 -17.480 1.00 75.75 247 ALA A N 1
ATOM 1834 C CA . ALA A 1 247 ? 1.487 5.534 -17.491 1.00 75.75 247 ALA A CA 1
ATOM 1835 C C . ALA A 1 247 ? 1.582 7.056 -17.762 1.00 75.75 247 ALA A C 1
ATOM 1837 O O . ALA A 1 247 ? 2.625 7.649 -17.472 1.00 75.75 247 ALA A O 1
ATOM 1838 N N . PRO A 1 248 ? 0.532 7.689 -18.321 1.00 73.50 248 PRO A N 1
ATOM 1839 C CA . PRO A 1 248 ? 0.446 9.146 -18.473 1.00 73.50 248 PRO A CA 1
ATOM 1840 C C . PRO A 1 248 ? 0.574 9.904 -17.141 1.00 73.50 248 PRO A C 1
ATOM 1842 O O . PRO A 1 248 ? 0.196 9.384 -16.090 1.00 73.50 248 PRO A O 1
ATOM 1845 N N . THR A 1 249 ? 1.064 11.146 -17.171 1.00 66.56 249 THR A N 1
ATOM 1846 C CA . THR A 1 249 ? 1.255 11.985 -15.967 1.00 66.56 249 THR A CA 1
ATOM 1847 C C . THR A 1 249 ? -0.049 12.344 -15.252 1.00 66.56 249 THR A C 1
ATOM 1849 O O . THR A 1 249 ? -0.034 12.637 -14.065 1.00 66.56 249 THR A O 1
ATOM 1852 N N . ASP A 1 250 ? -1.174 12.303 -15.960 1.00 68.00 250 ASP A N 1
ATOM 1853 C CA . ASP A 1 250 ? -2.532 12.553 -15.467 1.00 68.00 250 ASP A CA 1
ATOM 1854 C C . ASP A 1 250 ? -3.299 11.261 -15.127 1.00 68.00 250 ASP A C 1
ATOM 1856 O O . ASP A 1 250 ? -4.463 11.308 -14.737 1.00 68.00 250 ASP A O 1
ATOM 1860 N N . SER A 1 251 ? -2.654 10.094 -15.241 1.00 68.50 251 SER A N 1
ATOM 1861 C CA . SER A 1 251 ? -3.304 8.792 -15.029 1.00 68.50 251 SER A CA 1
ATOM 1862 C C . SER A 1 251 ? -3.638 8.470 -13.570 1.00 68.50 251 SER A C 1
ATOM 1864 O O . SER A 1 251 ? -4.339 7.493 -13.311 1.00 68.50 251 SER A O 1
ATOM 1866 N N . VAL A 1 252 ? -3.149 9.270 -12.620 1.00 62.44 252 VAL A N 1
ATOM 1867 C CA . VAL A 1 252 ? -3.464 9.150 -11.194 1.00 62.44 252 VAL A CA 1
ATOM 1868 C C . VAL A 1 252 ? -4.016 10.487 -10.720 1.00 62.44 252 VAL A C 1
ATOM 1870 O O . VAL A 1 252 ? -3.350 11.516 -10.806 1.00 62.44 252 VAL A O 1
ATOM 1873 N N . THR A 1 253 ? -5.248 10.484 -10.213 1.00 61.50 253 THR A N 1
ATOM 1874 C CA . THR A 1 253 ? -5.818 11.674 -9.572 1.00 61.50 253 THR A CA 1
ATOM 1875 C C . THR A 1 253 ? -5.057 11.951 -8.277 1.00 61.50 253 THR A C 1
ATOM 1877 O O . THR A 1 253 ? -4.887 11.040 -7.471 1.00 61.50 253 THR A O 1
ATOM 1880 N N . SER A 1 254 ? -4.621 13.198 -8.059 1.00 59.75 254 SER A N 1
ATOM 1881 C CA . SER A 1 254 ? -3.941 13.599 -6.817 1.00 59.75 254 SER A CA 1
ATOM 1882 C C . SER A 1 254 ? -4.723 13.133 -5.586 1.00 59.75 254 SER A C 1
ATOM 1884 O O . SER A 1 254 ? -5.932 13.374 -5.482 1.00 59.75 254 SER A O 1
ATOM 1886 N N . PHE A 1 255 ? -4.032 12.473 -4.654 1.00 54.12 255 PHE A N 1
ATOM 1887 C CA . PHE A 1 255 ? -4.599 12.027 -3.382 1.00 54.12 255 PHE A CA 1
ATOM 1888 C C . PHE A 1 255 ? -4.840 13.201 -2.428 1.00 54.12 255 PHE A C 1
ATOM 1890 O O . PHE A 1 255 ? -5.906 13.256 -1.802 1.00 54.12 255 PHE A O 1
ATOM 1897 N N . ALA A 1 256 ? -3.942 14.190 -2.420 1.00 56.09 256 ALA A N 1
ATOM 1898 C CA . ALA A 1 256 ? -4.100 15.422 -1.659 1.00 56.09 256 ALA A CA 1
ATOM 1899 C C . ALA A 1 256 ? -5.232 16.293 -2.248 1.00 56.09 256 ALA A C 1
ATOM 1901 O O . ALA A 1 256 ? -5.177 16.643 -3.437 1.00 56.09 256 ALA A O 1
ATOM 1902 N N . PRO A 1 257 ? -6.269 16.646 -1.460 1.00 55.09 257 PRO A N 1
ATOM 1903 C CA . PRO A 1 257 ? -7.290 17.587 -1.893 1.00 55.09 257 PRO A CA 1
ATOM 1904 C C . PRO A 1 257 ? -6.677 18.987 -2.002 1.00 55.09 257 PRO A C 1
ATOM 1906 O O . PRO A 1 257 ? -6.202 19.546 -1.017 1.00 55.09 257 PRO A O 1
ATOM 1909 N N . LEU A 1 258 ? -6.697 19.568 -3.201 1.00 59.31 258 LEU A N 1
ATOM 1910 C CA . LEU A 1 258 ? -6.361 20.980 -3.367 1.00 59.31 258 LEU A CA 1
ATOM 1911 C C . LEU A 1 258 ? -7.459 21.839 -2.710 1.00 59.31 258 LEU A C 1
ATOM 1913 O O . LEU A 1 258 ? -8.642 21.514 -2.878 1.00 59.31 258 LEU A O 1
ATOM 1917 N N . PRO A 1 259 ? -7.113 22.922 -1.987 1.00 64.81 259 PRO A N 1
ATOM 1918 C CA . PRO A 1 259 ? -8.099 23.880 -1.504 1.00 64.81 259 PRO A CA 1
ATOM 1919 C C . PRO A 1 259 ? -8.865 24.467 -2.689 1.00 64.81 259 PRO A C 1
ATOM 1921 O O . PRO A 1 259 ? -8.267 25.023 -3.610 1.00 64.81 259 PRO A O 1
ATOM 1924 N N . VAL A 1 260 ? -10.188 24.332 -2.675 1.00 74.50 260 VAL A N 1
ATOM 1925 C CA . VAL A 1 260 ? -11.052 24.814 -3.754 1.00 74.50 260 VAL A CA 1
ATOM 1926 C C . VAL A 1 260 ? -12.329 25.429 -3.192 1.00 74.50 260 VAL A C 1
ATOM 1928 O O . VAL A 1 260 ? -12.933 24.898 -2.264 1.00 74.50 260 VAL A O 1
ATOM 1931 N N . ASN A 1 261 ? -12.778 26.531 -3.797 1.00 82.62 261 ASN A N 1
ATOM 1932 C CA . ASN A 1 261 ? -14.070 27.155 -3.474 1.00 82.62 261 ASN A CA 1
ATOM 1933 C C . ASN A 1 261 ? -15.237 26.469 -4.202 1.00 82.62 261 ASN A C 1
ATOM 1935 O O . ASN A 1 261 ? -16.401 26.752 -3.928 1.00 82.62 261 ASN A O 1
ATOM 1939 N N . ASN A 1 262 ? -14.937 25.583 -5.155 1.00 84.00 262 ASN A N 1
ATOM 1940 C CA . ASN A 1 262 ? -15.908 24.727 -5.817 1.00 84.00 262 ASN A CA 1
ATOM 1941 C C . ASN A 1 262 ? -15.293 23.362 -6.156 1.00 84.00 262 ASN A C 1
ATOM 1943 O O . ASN A 1 262 ? -14.100 23.247 -6.414 1.00 84.00 262 ASN A O 1
ATOM 1947 N N . LYS A 1 263 ? -16.109 22.313 -6.149 1.00 84.88 263 LYS A N 1
ATOM 1948 C CA . LYS A 1 263 ? -15.716 20.963 -6.538 1.00 84.88 263 LYS A CA 1
ATOM 1949 C C . LYS A 1 263 ? -16.899 20.247 -7.166 1.00 84.88 263 LYS A C 1
ATOM 1951 O O . LYS A 1 263 ? -18.004 20.284 -6.636 1.00 84.88 263 LYS A O 1
ATOM 1956 N N . LYS A 1 264 ? -16.650 19.542 -8.267 1.00 85.31 264 LYS A N 1
ATOM 1957 C CA . LYS A 1 264 ? -17.602 18.570 -8.806 1.00 85.31 264 LYS A CA 1
ATOM 1958 C C . LYS A 1 264 ? -17.429 17.249 -8.073 1.00 85.31 264 LYS A C 1
ATOM 1960 O O . LYS A 1 264 ? -16.326 16.708 -8.031 1.00 85.31 264 LYS A O 1
ATOM 1965 N N . VAL A 1 265 ? -18.507 16.752 -7.484 1.00 84.75 265 VAL A N 1
ATOM 1966 C CA . VAL A 1 265 ? -18.554 15.465 -6.790 1.00 84.75 265 VAL A CA 1
ATOM 1967 C C . VAL A 1 265 ? -19.476 14.544 -7.568 1.00 84.75 265 VAL A C 1
ATOM 1969 O O . VAL A 1 265 ? -20.626 14.891 -7.827 1.00 84.75 265 VAL A O 1
ATOM 1972 N N . THR A 1 266 ? -18.982 13.372 -7.951 1.00 85.44 266 THR A N 1
ATOM 1973 C CA . THR A 1 266 ? -19.818 12.343 -8.570 1.00 85.44 266 THR A CA 1
ATOM 1974 C C . THR A 1 266 ? -20.404 11.470 -7.473 1.00 85.44 266 THR A C 1
ATOM 1976 O O . THR A 1 266 ? -19.680 10.775 -6.768 1.00 85.44 266 THR A O 1
ATOM 1979 N N . LEU A 1 267 ? -21.722 11.513 -7.321 1.00 81.00 267 LEU A N 1
ATOM 1980 C CA . LEU A 1 267 ? -22.465 10.564 -6.504 1.00 81.00 267 LEU A CA 1
ATOM 1981 C C . LEU A 1 267 ? -22.852 9.369 -7.364 1.00 81.00 267 LEU A C 1
ATOM 1983 O O . LEU A 1 267 ? -23.088 9.518 -8.564 1.00 81.00 267 LEU A O 1
ATOM 1987 N N . PHE A 1 268 ? -22.932 8.194 -6.755 1.00 79.69 268 PHE A N 1
ATOM 1988 C CA . PHE A 1 268 ? -23.218 6.950 -7.456 1.00 79.69 268 PHE A CA 1
ATOM 1989 C C . PHE A 1 268 ? -24.074 6.014 -6.612 1.00 79.69 268 PHE A C 1
ATOM 1991 O O . PHE A 1 268 ? -24.143 6.156 -5.393 1.00 79.69 268 PHE A O 1
ATOM 1998 N N . TYR A 1 269 ? -24.729 5.066 -7.276 1.00 78.06 269 TYR A N 1
ATOM 1999 C CA . TYR A 1 269 ? -25.486 4.009 -6.627 1.00 78.06 269 TYR A CA 1
ATOM 2000 C C . TYR A 1 269 ? -24.526 3.048 -5.900 1.00 78.06 269 TYR A C 1
ATOM 2002 O O . TYR A 1 269 ? -23.719 2.394 -6.562 1.00 78.06 269 TYR A O 1
ATOM 2010 N N . PRO A 1 270 ? -24.589 2.931 -4.563 1.00 66.81 270 PRO A N 1
ATOM 2011 C CA . PRO A 1 270 ? -23.548 2.264 -3.776 1.00 66.81 270 PRO A CA 1
ATOM 2012 C C . PRO A 1 270 ? -23.620 0.725 -3.784 1.00 66.81 270 PRO A C 1
ATOM 2014 O O . PRO A 1 270 ? -22.759 0.080 -3.192 1.00 66.81 270 PRO A O 1
ATOM 2017 N N . GLY A 1 271 ? -24.601 0.118 -4.466 1.00 69.12 271 GLY A N 1
ATOM 2018 C CA . GLY A 1 271 ? -24.808 -1.336 -4.456 1.00 69.12 271 GLY A CA 1
ATOM 2019 C C . GLY A 1 271 ? -25.379 -1.855 -3.138 1.00 69.12 271 GLY A C 1
ATOM 2020 O O . GLY A 1 271 ? -25.788 -1.078 -2.282 1.00 69.12 271 GLY A O 1
ATOM 2021 N N . LYS A 1 272 ? -25.442 -3.183 -2.980 1.00 70.19 272 LYS A N 1
ATOM 2022 C CA . LYS A 1 272 ? -25.700 -3.863 -1.700 1.00 70.19 272 LYS A CA 1
ATOM 2023 C C . LYS A 1 272 ? -24.674 -4.971 -1.523 1.00 70.19 272 LYS A C 1
ATOM 2025 O O . LYS A 1 272 ? -24.555 -5.832 -2.387 1.00 70.19 272 LYS A O 1
ATOM 2030 N N . THR A 1 273 ? -23.957 -4.953 -0.409 1.00 72.00 273 THR A N 1
ATOM 2031 C CA . THR A 1 273 ? -23.028 -6.018 -0.024 1.00 72.00 273 THR A CA 1
ATOM 2032 C C . THR A 1 273 ? -23.034 -6.182 1.492 1.00 72.00 273 THR A C 1
ATOM 2034 O O . THR A 1 273 ? -23.525 -5.304 2.205 1.00 72.00 273 THR A O 1
ATOM 2037 N N . THR A 1 274 ? -22.544 -7.314 1.987 1.00 76.31 274 THR A N 1
ATOM 2038 C CA . THR A 1 274 ? -22.447 -7.559 3.427 1.00 76.31 274 THR A CA 1
ATOM 2039 C C . THR A 1 274 ? -21.182 -6.919 3.993 1.00 76.31 274 THR A C 1
ATOM 2041 O O . THR A 1 274 ? -20.183 -6.747 3.286 1.00 76.31 274 THR A O 1
ATOM 2044 N N . ALA A 1 275 ? -21.220 -6.547 5.274 1.00 74.19 275 ALA A N 1
ATOM 2045 C CA . ALA A 1 275 ? -20.049 -5.997 5.951 1.00 74.19 275 ALA A CA 1
ATOM 2046 C C . ALA A 1 275 ? -18.907 -7.024 5.969 1.00 74.19 275 ALA A C 1
ATOM 2048 O O . ALA A 1 275 ? -17.761 -6.666 5.718 1.00 74.19 275 ALA A O 1
ATOM 2049 N N . GLU A 1 276 ? -19.241 -8.302 6.162 1.00 77.25 276 GLU A N 1
ATOM 2050 C CA . GLU A 1 276 ? -18.317 -9.436 6.161 1.00 77.25 276 GLU A CA 1
ATOM 2051 C C . GLU A 1 276 ? -17.583 -9.545 4.821 1.00 77.25 276 GLU A C 1
ATOM 2053 O O . GLU A 1 276 ? -16.356 -9.593 4.779 1.00 77.25 276 GLU A O 1
ATOM 2058 N N . TRP A 1 277 ? -18.303 -9.477 3.695 1.00 82.81 277 TRP A N 1
ATOM 2059 C CA . TRP A 1 277 ? -17.663 -9.538 2.382 1.00 82.81 277 TRP A CA 1
ATOM 2060 C C . TRP A 1 277 ? -16.703 -8.364 2.157 1.00 82.81 277 TRP A C 1
ATOM 2062 O O . TRP A 1 277 ? -15.614 -8.565 1.618 1.00 82.81 277 TRP A O 1
ATOM 2072 N N . LEU A 1 278 ? -17.070 -7.156 2.598 1.00 78.81 278 LEU A N 1
ATOM 2073 C CA . LEU A 1 278 ? -16.217 -5.971 2.477 1.00 78.81 278 LEU A CA 1
ATOM 2074 C C . LEU A 1 278 ? -14.904 -6.112 3.246 1.00 78.81 278 LEU A C 1
ATOM 2076 O O . LEU A 1 278 ? -13.850 -5.748 2.724 1.00 78.81 278 LEU A O 1
ATOM 2080 N N . VAL A 1 279 ? -14.957 -6.634 4.471 1.00 77.69 279 VAL A N 1
ATOM 2081 C CA . VAL A 1 279 ? -13.764 -6.739 5.314 1.00 77.69 279 VAL A CA 1
ATOM 2082 C C . VAL A 1 279 ? -12.984 -8.028 5.109 1.00 77.69 279 VAL A C 1
ATOM 2084 O O . VAL A 1 279 ? -11.835 -8.057 5.521 1.00 77.69 279 VAL A O 1
ATOM 2087 N N . GLU A 1 280 ? -13.526 -9.056 4.458 1.00 79.00 280 GLU A N 1
ATOM 2088 C CA . GLU A 1 280 ? -12.820 -10.329 4.231 1.00 79.00 280 GLU A CA 1
ATOM 2089 C C . GLU A 1 280 ? -12.417 -10.516 2.767 1.00 79.00 280 GLU A C 1
ATOM 2091 O O . GLU A 1 280 ? -11.249 -10.741 2.456 1.00 79.00 280 GLU A O 1
ATOM 2096 N N . ASN A 1 281 ? -13.375 -10.371 1.852 1.00 81.88 281 ASN A N 1
ATOM 2097 C CA . ASN A 1 281 ? -13.274 -10.877 0.481 1.00 81.88 281 ASN A CA 1
ATOM 2098 C C . ASN A 1 281 ? -13.086 -9.779 -0.575 1.00 81.88 281 ASN A C 1
ATOM 2100 O O . ASN A 1 281 ? -12.734 -10.066 -1.722 1.00 81.88 281 ASN A O 1
ATOM 2104 N N . HIS A 1 282 ? -13.330 -8.518 -0.221 1.00 85.00 282 HIS A N 1
ATOM 2105 C CA . HIS A 1 282 ? -13.118 -7.401 -1.130 1.00 85.00 282 HIS A CA 1
ATOM 2106 C C . HIS A 1 282 ? -11.631 -7.294 -1.528 1.00 85.00 282 HIS A C 1
ATOM 2108 O O . HIS A 1 282 ? -10.766 -7.378 -0.661 1.00 85.00 282 HIS A O 1
ATOM 2114 N N . PRO A 1 283 ? -11.282 -7.024 -2.802 1.00 83.19 283 PRO A N 1
ATOM 2115 C CA . PRO A 1 283 ? -9.879 -6.883 -3.220 1.00 83.19 283 PRO A CA 1
ATOM 2116 C C . PRO A 1 283 ? -9.086 -5.789 -2.480 1.00 83.19 283 PRO A C 1
ATOM 2118 O O . PRO A 1 283 ? -7.863 -5.839 -2.434 1.00 83.19 283 PRO A O 1
ATOM 2121 N N . GLY A 1 284 ? -9.778 -4.797 -1.914 1.00 81.56 284 GLY A N 1
ATOM 2122 C CA . GLY A 1 284 ? -9.220 -3.764 -1.032 1.00 81.56 284 GLY A CA 1
ATOM 2123 C C . GLY A 1 284 ? -9.568 -3.964 0.449 1.00 81.56 284 GLY A C 1
ATOM 2124 O O . GLY A 1 284 ? -9.630 -2.981 1.182 1.00 81.56 284 GLY A O 1
ATOM 2125 N N . SER A 1 285 ? -9.872 -5.195 0.879 1.00 82.94 285 SER A N 1
ATOM 2126 C CA . SER A 1 285 ? -10.300 -5.506 2.250 1.00 82.94 285 SER A CA 1
ATOM 2127 C C . SER A 1 285 ? -9.227 -5.174 3.281 1.00 82.94 285 SER A C 1
ATOM 2129 O O . SER A 1 285 ? -9.549 -4.592 4.311 1.00 82.94 285 SER A O 1
ATOM 2131 N N . GLN A 1 286 ? -7.952 -5.452 2.987 1.00 82.62 286 GLN A N 1
ATOM 2132 C CA . GLN A 1 286 ? -6.845 -5.134 3.892 1.00 82.62 286 GLN A CA 1
ATOM 2133 C C . GLN A 1 286 ? -6.766 -3.624 4.191 1.00 82.62 286 GLN A C 1
ATOM 2135 O O . GLN A 1 286 ? -6.947 -3.264 5.352 1.00 82.62 286 GLN A O 1
ATOM 2140 N N . PRO A 1 287 ? -6.618 -2.716 3.202 1.00 76.19 287 PRO A N 1
ATOM 2141 C CA . PRO A 1 287 ? -6.682 -1.274 3.455 1.00 76.19 287 PRO A CA 1
ATOM 2142 C C . PRO A 1 287 ? -7.953 -0.823 4.186 1.00 76.19 287 PRO A C 1
ATOM 2144 O O . PRO A 1 287 ? -7.891 0.047 5.055 1.00 76.19 287 PRO A O 1
ATOM 2147 N N . LEU A 1 288 ? -9.108 -1.414 3.857 1.00 77.75 288 LEU A N 1
ATOM 2148 C CA . LEU A 1 288 ? -10.386 -1.076 4.486 1.00 77.75 288 LEU A CA 1
ATOM 2149 C C . LEU A 1 288 ? -10.411 -1.449 5.976 1.00 77.75 288 LEU A C 1
ATOM 2151 O O . LEU A 1 288 ? -10.873 -0.653 6.792 1.00 77.75 288 LEU A O 1
ATOM 2155 N N . ARG A 1 289 ? -9.865 -2.616 6.350 1.00 77.44 289 ARG A N 1
ATOM 2156 C CA . ARG A 1 289 ? -9.699 -3.027 7.756 1.00 77.44 289 ARG A CA 1
ATOM 2157 C C . ARG A 1 289 ? -8.818 -2.055 8.542 1.00 77.44 289 ARG A C 1
ATOM 2159 O O . ARG A 1 289 ? -9.042 -1.889 9.736 1.00 77.44 289 ARG A O 1
ATOM 2166 N N . GLN A 1 290 ? -7.891 -1.384 7.858 1.00 73.00 290 GLN A N 1
ATOM 2167 C CA . GLN A 1 290 ? -7.014 -0.352 8.422 1.00 73.00 290 GLN A CA 1
ATOM 2168 C C . GLN A 1 290 ? -7.633 1.058 8.420 1.00 73.00 290 GLN A C 1
ATOM 2170 O O . GLN A 1 290 ? -6.950 2.040 8.697 1.00 73.00 290 GLN A O 1
ATOM 2175 N N . GLY A 1 291 ? -8.925 1.188 8.100 1.00 69.81 291 GLY A N 1
ATOM 2176 C CA . GLY A 1 291 ? -9.638 2.466 8.126 1.00 69.81 291 GLY A CA 1
ATOM 2177 C C . GLY A 1 291 ? -9.502 3.306 6.853 1.00 69.81 291 GLY A C 1
ATOM 2178 O O . GLY A 1 291 ? -9.954 4.453 6.841 1.00 69.81 291 GLY A O 1
ATOM 2179 N N . SER A 1 292 ? -8.929 2.759 5.772 1.00 71.38 292 SER A N 1
ATOM 2180 C CA . SER A 1 292 ? -8.918 3.436 4.468 1.00 71.38 292 SER A CA 1
ATOM 2181 C C . SER A 1 292 ? -10.344 3.629 3.951 1.00 71.38 292 SER A C 1
ATOM 2183 O O . SER A 1 292 ? -11.164 2.711 3.968 1.00 71.38 292 SER A O 1
ATOM 2185 N N . GLY A 1 293 ? -10.650 4.823 3.443 1.00 71.19 293 GLY A N 1
ATOM 2186 C CA . GLY A 1 293 ? -11.977 5.129 2.907 1.00 71.19 293 GLY A CA 1
ATOM 2187 C C . GLY A 1 293 ? -12.190 4.599 1.485 1.00 71.19 293 GLY A C 1
ATOM 2188 O O . GLY A 1 293 ? -11.255 4.513 0.690 1.00 71.19 293 GLY A O 1
ATOM 2189 N N . CYS A 1 294 ? -13.447 4.356 1.097 1.00 74.75 294 CYS A N 1
ATOM 2190 C CA . CYS A 1 294 ? -13.806 3.915 -0.264 1.00 74.75 294 CYS A CA 1
ATOM 2191 C C . CYS A 1 294 ? -13.225 4.840 -1.351 1.00 74.75 294 CYS A C 1
ATOM 2193 O O . CYS A 1 294 ? -12.713 4.393 -2.373 1.00 74.75 294 CYS A O 1
ATOM 2195 N N . GLN A 1 295 ? -13.262 6.148 -1.089 1.00 72.75 295 GLN A N 1
ATOM 2196 C CA . GLN A 1 295 ? -12.765 7.217 -1.959 1.00 72.75 295 GLN A CA 1
ATOM 2197 C C . GLN A 1 295 ? -11.235 7.277 -2.076 1.00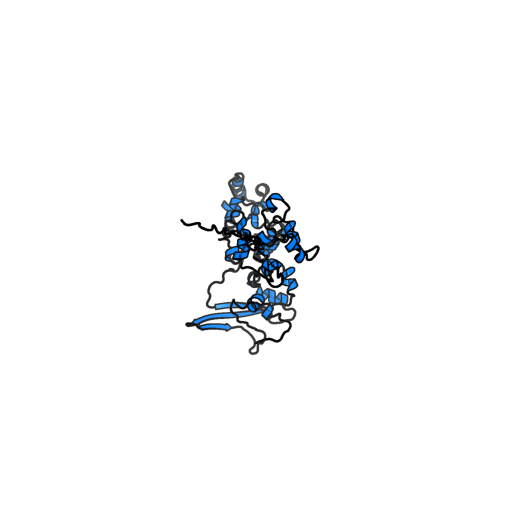 72.75 295 GLN A C 1
ATOM 2199 O O . GLN A 1 295 ? -10.719 8.011 -2.911 1.00 72.75 295 GLN A O 1
ATOM 2204 N N . GLN A 1 296 ? -10.495 6.541 -1.250 1.00 72.19 296 GLN A N 1
ATOM 2205 C CA . GLN A 1 296 ? -9.051 6.383 -1.411 1.00 72.19 296 GLN A CA 1
ATOM 2206 C C . GLN A 1 296 ? -8.753 5.396 -2.544 1.00 72.19 296 GLN A C 1
ATOM 2208 O O . GLN A 1 296 ? -7.852 5.621 -3.340 1.00 72.19 296 GLN A O 1
ATOM 2213 N N . CYS A 1 297 ? -9.568 4.351 -2.693 1.00 74.00 297 CYS A N 1
ATOM 2214 C CA . CYS A 1 297 ? -9.384 3.365 -3.756 1.00 74.00 297 CYS A CA 1
ATOM 2215 C C . CYS A 1 297 ? -10.181 3.709 -5.020 1.00 74.00 297 CYS A C 1
ATOM 2217 O O . CYS A 1 297 ? -9.687 3.516 -6.123 1.00 74.00 297 CYS A O 1
ATOM 2219 N N . HIS A 1 298 ? -11.407 4.219 -4.895 1.00 78.50 298 HIS A N 1
ATOM 2220 C CA . HIS A 1 298 ? -12.355 4.359 -6.009 1.00 78.50 298 HIS A CA 1
ATOM 2221 C C . HIS A 1 298 ? -12.553 5.788 -6.529 1.00 78.50 298 HIS A C 1
ATOM 2223 O O . HIS A 1 298 ? -13.513 6.050 -7.254 1.00 78.50 298 HIS A O 1
ATOM 2229 N N . ARG A 1 299 ? -11.645 6.711 -6.191 1.00 76.50 299 ARG A N 1
ATOM 2230 C CA . ARG A 1 299 ? -11.698 8.092 -6.685 1.00 76.50 299 ARG A CA 1
ATOM 2231 C C . ARG A 1 299 ? -11.731 8.124 -8.212 1.00 76.50 299 ARG A C 1
ATOM 2233 O O . ARG A 1 299 ? -10.827 7.596 -8.855 1.00 76.50 299 ARG A O 1
ATOM 2240 N N . GLY A 1 300 ? -12.738 8.781 -8.775 1.00 78.75 300 GLY A N 1
ATOM 2241 C CA . GLY A 1 300 ? -12.904 8.930 -10.223 1.00 78.75 300 GLY A CA 1
ATOM 2242 C C . GLY A 1 300 ? -13.587 7.744 -10.913 1.00 78.75 300 GLY A C 1
ATOM 2243 O O . GLY A 1 300 ? -13.848 7.816 -12.112 1.00 78.75 300 GLY A O 1
ATOM 2244 N N . GLU A 1 301 ? -13.906 6.669 -10.189 1.00 81.44 301 GLU A N 1
ATOM 2245 C CA . GLU A 1 301 ? -14.646 5.514 -10.717 1.00 81.44 301 GLU A CA 1
ATOM 2246 C C . GLU A 1 301 ? -16.120 5.508 -10.317 1.00 81.44 301 GLU A C 1
ATOM 2248 O O . GLU A 1 301 ? -16.838 4.565 -10.640 1.00 81.44 301 GLU A O 1
ATOM 2253 N N . GLU A 1 302 ? -16.596 6.539 -9.622 1.00 83.50 302 GLU A N 1
ATOM 2254 C CA . GLU A 1 302 ? -17.922 6.567 -9.007 1.00 83.50 302 GLU A CA 1
ATOM 2255 C C . GLU A 1 302 ? -19.023 6.253 -10.021 1.00 83.50 302 GLU A C 1
ATOM 2257 O O . GLU A 1 302 ? -19.850 5.375 -9.788 1.00 83.50 302 GLU A O 1
ATOM 2262 N N . ALA A 1 303 ? -18.995 6.894 -11.191 1.00 84.88 303 ALA A N 1
ATOM 2263 C CA . ALA A 1 303 ? -19.995 6.657 -12.230 1.00 84.88 303 ALA A CA 1
ATOM 2264 C C . ALA A 1 303 ? -19.989 5.208 -12.748 1.00 84.88 303 ALA A C 1
ATOM 2266 O O . ALA A 1 303 ? -21.048 4.597 -12.905 1.00 84.88 303 ALA A O 1
ATOM 2267 N N . ALA A 1 304 ? -18.797 4.648 -12.972 1.00 85.00 304 ALA A N 1
ATOM 2268 C CA . ALA A 1 304 ? -18.634 3.280 -13.450 1.00 85.00 304 ALA A CA 1
ATOM 2269 C C . ALA A 1 304 ? -19.065 2.254 -12.390 1.00 85.00 304 ALA A C 1
ATOM 2271 O O . ALA A 1 304 ? -19.728 1.271 -12.715 1.00 85.00 304 ALA A O 1
ATOM 2272 N N . MET A 1 305 ? -18.749 2.500 -11.115 1.00 82.00 305 MET A N 1
ATOM 2273 C CA . MET A 1 305 ? -19.227 1.675 -10.004 1.00 82.00 305 MET A CA 1
ATOM 2274 C C . MET A 1 305 ? -20.746 1.716 -9.892 1.00 82.00 305 MET A C 1
ATOM 2276 O O . MET A 1 305 ? -21.372 0.666 -9.796 1.00 82.00 305 MET A O 1
ATOM 2280 N N . GLY A 1 306 ? -21.345 2.908 -9.961 1.00 82.00 306 GLY A N 1
ATOM 2281 C CA . GLY A 1 306 ? -22.796 3.064 -9.949 1.00 82.00 306 GLY A CA 1
ATOM 2282 C C . GLY A 1 306 ? -23.460 2.210 -11.023 1.00 82.00 306 GLY A C 1
ATOM 2283 O O . GLY A 1 306 ? -24.384 1.460 -10.725 1.00 82.00 306 GLY A O 1
ATOM 2284 N N . GLN A 1 307 ? -22.944 2.255 -12.254 1.00 86.31 307 GLN A N 1
ATOM 2285 C CA . GLN A 1 307 ? -23.424 1.417 -13.360 1.00 86.31 307 GLN A CA 1
ATOM 2286 C C . GLN A 1 307 ? -23.283 -0.081 -13.073 1.00 86.31 307 GLN A C 1
ATOM 2288 O O . GLN A 1 307 ? -24.218 -0.837 -13.322 1.00 86.31 307 GLN A O 1
ATOM 2293 N N . ALA A 1 308 ? -22.139 -0.512 -12.539 1.00 84.00 308 ALA A N 1
ATOM 2294 C CA . ALA A 1 308 ? -21.888 -1.920 -12.241 1.00 84.00 308 ALA A CA 1
ATOM 2295 C C . ALA A 1 308 ? -22.775 -2.469 -11.107 1.00 84.00 308 ALA A C 1
ATOM 2297 O O . ALA A 1 308 ? -23.066 -3.662 -11.080 1.00 84.00 308 ALA A O 1
ATOM 2298 N N . LEU A 1 309 ? -23.197 -1.611 -10.175 1.00 80.06 309 LEU A N 1
ATOM 2299 C CA . LEU A 1 309 ? -23.903 -1.999 -8.951 1.00 80.06 309 LEU A CA 1
ATOM 2300 C C . LEU A 1 309 ? -25.424 -1.809 -9.015 1.00 80.06 309 LEU A C 1
ATOM 2302 O O . LEU A 1 309 ? -26.141 -2.357 -8.180 1.00 80.06 309 LEU A O 1
ATOM 2306 N N . ALA A 1 310 ? -25.921 -1.022 -9.966 1.00 78.31 310 ALA A N 1
ATOM 2307 C CA . ALA A 1 310 ? -27.306 -0.558 -9.994 1.00 78.31 310 ALA A CA 1
ATOM 2308 C C . ALA A 1 310 ? -28.365 -1.624 -10.293 1.00 78.31 310 ALA A C 1
ATOM 2310 O O . ALA A 1 310 ? -29.531 -1.418 -9.951 1.00 78.31 310 ALA A O 1
ATOM 2311 N N . GLY A 1 311 ? -28.006 -2.742 -10.929 1.00 80.50 311 GLY A N 1
ATOM 2312 C CA . GLY A 1 311 ? -29.001 -3.681 -11.450 1.00 80.50 311 GLY A CA 1
ATOM 2313 C C . GLY A 1 311 ? -29.986 -2.958 -12.379 1.00 80.50 311 GLY A C 1
ATOM 2314 O O . GLY A 1 311 ? -29.582 -2.428 -13.409 1.00 80.50 311 GLY A O 1
ATOM 2315 N N . GLU A 1 312 ? -31.263 -2.900 -11.994 1.00 78.56 312 GLU A N 1
ATOM 2316 C CA . GLU A 1 312 ? -32.326 -2.198 -12.737 1.00 78.56 312 GLU A CA 1
ATOM 2317 C C . GLU A 1 312 ? -32.505 -0.718 -12.339 1.00 78.56 312 GLU A C 1
ATOM 2319 O O . GLU A 1 312 ? -33.306 -0.004 -12.946 1.00 78.56 312 GLU A O 1
ATOM 2324 N N . PHE A 1 313 ? -31.793 -0.235 -11.314 1.00 76.00 313 PHE A N 1
ATOM 2325 C CA . PHE A 1 313 ? -31.922 1.145 -10.847 1.00 76.00 313 PHE A CA 1
ATOM 2326 C C . PHE A 1 313 ? -31.464 2.139 -11.925 1.00 76.00 313 PHE A C 1
ATOM 2328 O O . PHE A 1 313 ? -30.380 2.018 -12.491 1.00 76.00 313 PHE A O 1
ATOM 2335 N N . GLN A 1 314 ? -32.283 3.157 -12.194 1.00 73.94 314 GLN A N 1
ATOM 2336 C CA . GLN A 1 314 ? -31.964 4.238 -13.131 1.00 73.94 314 GLN A CA 1
ATOM 2337 C C . GLN A 1 314 ? -31.342 5.435 -12.398 1.00 73.94 314 GLN A C 1
ATOM 2339 O O . GLN A 1 314 ? -31.553 5.611 -11.206 1.00 73.94 314 GLN A O 1
ATOM 2344 N N . ASN A 1 315 ? -30.606 6.302 -13.105 1.00 76.81 315 ASN A N 1
ATOM 2345 C CA . ASN A 1 315 ? -29.849 7.422 -12.510 1.00 76.81 315 ASN A CA 1
ATOM 2346 C C . ASN A 1 315 ? -28.737 6.961 -11.552 1.00 76.81 315 ASN A C 1
ATOM 2348 O O . ASN A 1 315 ? -28.549 7.495 -10.458 1.00 76.81 315 ASN A O 1
ATOM 2352 N N . VAL A 1 316 ? -27.985 5.965 -12.015 1.00 81.38 316 VAL A N 1
ATOM 2353 C CA . VAL A 1 316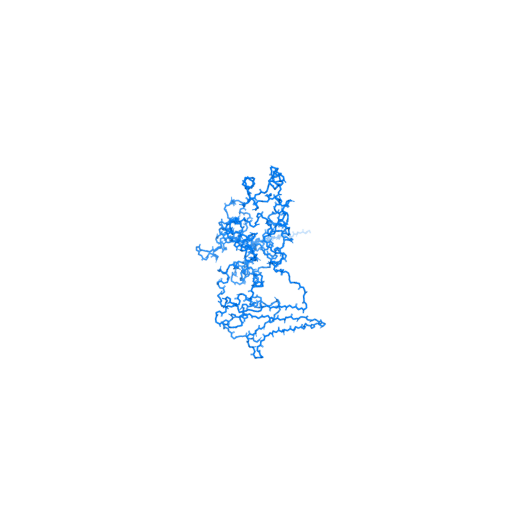 ? -26.911 5.250 -11.308 1.00 81.38 316 VAL A CA 1
ATOM 2354 C C . VAL A 1 316 ? -25.747 6.125 -10.848 1.00 81.38 316 VAL A C 1
ATOM 2356 O O . VAL A 1 316 ? -24.971 5.718 -9.989 1.00 81.38 316 VAL A O 1
ATOM 2359 N N . SER A 1 317 ? -25.612 7.323 -11.410 1.00 86.06 317 SER A N 1
ATOM 2360 C CA . SER A 1 317 ? -24.653 8.326 -10.969 1.00 86.06 317 SER A CA 1
ATOM 2361 C C . SER A 1 317 ? -25.099 9.723 -11.360 1.00 86.06 317 SER A C 1
ATOM 2363 O O . SER A 1 317 ? -25.799 9.891 -12.357 1.00 86.06 317 SER A O 1
ATOM 2365 N N . ARG A 1 318 ? -24.650 10.727 -10.611 1.00 85.44 318 ARG A N 1
ATOM 2366 C CA . ARG A 1 318 ? -24.920 12.142 -10.877 1.00 85.44 318 ARG A CA 1
ATOM 2367 C C . ARG A 1 318 ? -23.762 13.009 -10.428 1.00 85.44 318 ARG A C 1
ATOM 2369 O O . ARG A 1 318 ? -23.121 12.725 -9.420 1.00 85.44 318 ARG A O 1
ATOM 2376 N N . THR A 1 319 ? -23.537 14.101 -11.139 1.00 88.56 319 THR A N 1
ATOM 2377 C CA . THR A 1 319 ? -22.576 15.116 -10.716 1.00 88.56 319 THR A CA 1
ATOM 2378 C C . THR A 1 319 ? -23.282 16.184 -9.891 1.00 88.56 319 THR A C 1
ATOM 2380 O O . THR A 1 319 ? -24.295 16.739 -10.310 1.00 88.56 319 THR A O 1
ATOM 2383 N N . VAL A 1 320 ? -22.720 16.482 -8.724 1.00 88.44 320 VAL A N 1
ATOM 2384 C CA . VAL A 1 320 ? -23.130 17.571 -7.842 1.00 88.44 320 VAL A CA 1
ATOM 2385 C C . VAL A 1 320 ? -22.011 18.605 -7.815 1.00 88.44 320 VAL A C 1
ATOM 2387 O O . VAL A 1 320 ? -20.876 18.296 -7.454 1.00 88.44 320 VAL A O 1
ATOM 2390 N N . ASP A 1 321 ? -22.319 19.837 -8.204 1.00 89.81 321 ASP A N 1
ATOM 2391 C CA . ASP A 1 321 ? -21.450 20.982 -7.960 1.00 89.81 321 ASP A CA 1
ATOM 2392 C C . ASP A 1 321 ? -21.583 21.373 -6.482 1.00 89.81 321 ASP A C 1
ATOM 2394 O O . ASP A 1 321 ? -22.669 21.729 -6.018 1.00 89.81 321 ASP A O 1
ATOM 2398 N N . VAL A 1 322 ? -20.475 21.315 -5.750 1.00 89.19 322 VAL A N 1
ATOM 2399 C CA . VAL A 1 322 ? -20.370 21.722 -4.348 1.00 89.19 322 VAL A CA 1
ATOM 2400 C C . VAL A 1 322 ? -19.505 22.970 -4.278 1.00 89.19 322 VAL A C 1
ATOM 2402 O O . VAL A 1 322 ? -18.346 22.925 -4.679 1.00 89.19 322 VAL A O 1
ATOM 2405 N N . SER A 1 323 ? -20.032 24.075 -3.762 1.00 89.25 323 SER A N 1
ATOM 2406 C CA . SER A 1 323 ? -19.274 25.312 -3.562 1.00 89.25 323 SER A CA 1
ATOM 2407 C C . SER A 1 323 ? -19.250 25.720 -2.100 1.00 89.25 323 SER A C 1
ATOM 2409 O O . SER A 1 323 ? -20.251 25.587 -1.398 1.00 89.25 323 SER A O 1
ATOM 2411 N N . PHE A 1 324 ? -18.113 26.263 -1.679 1.00 88.12 324 PHE A N 1
ATOM 2412 C CA . PHE A 1 324 ? -17.845 26.704 -0.319 1.00 88.12 324 PHE A CA 1
ATOM 2413 C C . PHE A 1 324 ? -17.516 28.198 -0.328 1.00 88.12 324 PHE A C 1
ATOM 2415 O O . PHE A 1 324 ? -16.741 28.664 -1.165 1.00 88.12 324 PHE A O 1
ATOM 2422 N N . ALA A 1 325 ? -18.084 28.944 0.612 1.00 86.31 325 ALA A N 1
ATOM 2423 C CA . ALA A 1 325 ? -17.689 30.312 0.921 1.00 86.31 325 ALA A CA 1
ATOM 2424 C C . ALA A 1 325 ? -17.706 30.506 2.438 1.00 86.31 325 ALA A C 1
ATOM 2426 O O . ALA A 1 325 ? -18.522 29.901 3.128 1.00 86.31 325 ALA A O 1
ATOM 2427 N N . ARG A 1 326 ? -16.809 31.337 2.965 1.00 86.44 326 ARG A N 1
ATOM 2428 C CA . ARG A 1 326 ? -16.766 31.666 4.391 1.00 86.44 326 ARG A CA 1
ATOM 2429 C C . ARG A 1 326 ? -17.029 33.152 4.574 1.00 86.44 326 ARG A C 1
ATOM 2431 O O . ARG A 1 326 ? -16.412 33.957 3.883 1.00 86.44 326 ARG A O 1
ATOM 2438 N N . ASP A 1 327 ? -17.912 33.482 5.506 1.00 89.06 327 ASP A N 1
ATOM 2439 C CA . ASP A 1 327 ? -18.202 34.851 5.929 1.00 89.06 327 ASP A CA 1
ATOM 2440 C C . ASP A 1 327 ? -18.155 34.914 7.462 1.00 89.06 327 ASP A C 1
ATOM 2442 O O . ASP A 1 327 ? -19.020 34.369 8.152 1.00 89.06 327 ASP A O 1
ATOM 2446 N N . GLY A 1 328 ? -17.066 35.471 8.001 1.00 89.94 328 GLY A N 1
ATOM 2447 C CA . GLY A 1 328 ? -16.744 35.394 9.428 1.00 89.94 328 GLY A CA 1
ATOM 2448 C C . GLY A 1 328 ? -16.685 33.946 9.934 1.00 89.94 328 GLY A C 1
ATOM 2449 O O . GLY A 1 328 ? -15.868 33.138 9.474 1.00 89.94 328 GLY A O 1
ATOM 2450 N N . ASP A 1 329 ? -17.576 33.618 10.870 1.00 91.44 329 ASP A N 1
ATOM 2451 C CA . ASP A 1 329 ? -17.738 32.274 11.443 1.00 91.44 329 ASP A CA 1
ATOM 2452 C C . ASP A 1 329 ? -18.769 31.406 10.701 1.00 91.44 329 ASP A C 1
ATOM 2454 O O . ASP A 1 329 ? -18.991 30.251 11.066 1.00 91.44 329 ASP A O 1
ATOM 2458 N N . SER A 1 330 ? -19.376 31.926 9.631 1.00 85.69 330 SER A N 1
ATOM 2459 C CA . SER A 1 330 ? -20.348 31.196 8.815 1.00 85.69 330 SER A CA 1
ATOM 2460 C C . SER A 1 330 ? -19.669 30.487 7.644 1.00 85.69 330 SER A C 1
ATOM 2462 O O . SER A 1 330 ? -18.931 31.098 6.870 1.00 85.69 330 SER A O 1
ATOM 2464 N N . LEU A 1 331 ? -19.956 29.192 7.476 1.00 83.62 331 LEU A N 1
ATOM 2465 C CA . LEU A 1 331 ? -19.631 28.430 6.269 1.00 83.62 331 LEU A CA 1
ATOM 2466 C C . LEU A 1 331 ? -20.883 28.324 5.394 1.00 83.62 331 LEU A C 1
ATOM 2468 O O . LEU A 1 331 ? -21.852 27.655 5.746 1.00 83.62 331 LEU A O 1
ATOM 2472 N N . HIS A 1 332 ? -20.846 28.959 4.232 1.00 84.88 332 HIS A N 1
ATOM 2473 C CA . HIS A 1 332 ? -21.860 28.822 3.201 1.00 84.88 332 HIS A CA 1
ATOM 2474 C C . HIS A 1 332 ? -21.503 27.661 2.285 1.00 84.88 332 HIS A C 1
ATOM 2476 O O . HIS A 1 332 ? -20.448 27.648 1.647 1.00 84.88 332 HIS A O 1
ATOM 2482 N N . LEU A 1 333 ? -22.426 26.715 2.178 1.00 85.25 333 LEU A N 1
ATOM 2483 C CA . LEU A 1 333 ? -22.349 25.622 1.231 1.00 85.25 333 LEU A CA 1
ATOM 2484 C C . LEU A 1 333 ? -23.459 25.764 0.193 1.00 85.25 333 LEU A C 1
ATOM 2486 O O . LEU A 1 333 ? -24.635 25.874 0.538 1.00 85.25 333 LEU A O 1
ATOM 2490 N N . LYS A 1 334 ? -23.094 25.708 -1.085 1.00 88.25 334 LYS A N 1
ATOM 2491 C CA . LYS A 1 334 ? -24.043 25.644 -2.195 1.00 88.25 334 LYS A CA 1
ATOM 2492 C C . LYS A 1 334 ? -23.897 24.313 -2.914 1.00 88.25 334 LYS A C 1
ATOM 2494 O O . LYS A 1 334 ? -22.815 23.986 -3.386 1.00 88.25 334 LYS A O 1
ATOM 2499 N N . LEU A 1 335 ? -25.000 23.582 -3.027 1.00 87.56 335 LEU A N 1
ATOM 2500 C CA . LEU A 1 335 ? -25.090 22.331 -3.774 1.00 87.56 335 LEU A CA 1
ATOM 2501 C C . LEU A 1 335 ? -25.962 22.551 -5.002 1.00 87.56 335 LEU A C 1
ATOM 2503 O O . LEU A 1 335 ? -27.027 23.162 -4.901 1.00 87.56 335 LEU A O 1
ATOM 2507 N N . ARG A 1 336 ? -25.523 22.066 -6.161 1.00 88.44 336 ARG A N 1
ATOM 2508 C CA . ARG A 1 336 ? -26.299 22.124 -7.401 1.00 88.44 336 ARG A CA 1
ATOM 2509 C C . ARG A 1 336 ? -26.152 20.820 -8.170 1.00 88.44 336 ARG A C 1
ATOM 2511 O O . ARG A 1 336 ? -25.041 20.351 -8.376 1.00 88.44 336 ARG A O 1
ATOM 2518 N N . TRP A 1 337 ? -27.267 20.262 -8.618 1.00 88.44 337 TRP A N 1
ATOM 2519 C CA . TRP A 1 337 ? -27.305 19.090 -9.488 1.00 88.44 337 TRP A CA 1
ATOM 2520 C C . TRP A 1 337 ? -28.436 19.235 -10.503 1.00 88.44 337 TRP A C 1
ATOM 2522 O O . TRP A 1 337 ? -29.334 20.063 -10.332 1.00 88.44 337 TRP A O 1
ATOM 2532 N N . GLU A 1 338 ? -28.374 18.439 -11.564 1.00 87.44 338 GLU A N 1
ATOM 2533 C CA . GLU A 1 338 ? -29.455 18.306 -12.537 1.00 87.44 338 GLU A CA 1
ATOM 2534 C C . GLU A 1 338 ? -30.355 17.136 -12.127 1.00 87.44 338 GLU A C 1
ATOM 2536 O O . GLU A 1 338 ? -29.870 16.049 -11.812 1.00 87.44 338 GLU A O 1
ATOM 2541 N N . GLY A 1 339 ? -31.667 17.364 -12.092 1.00 83.00 339 GLY A N 1
ATOM 2542 C CA . GLY A 1 339 ? -32.646 16.372 -11.660 1.00 83.00 339 GLY A CA 1
ATOM 2543 C C . GLY A 1 339 ? -34.077 16.876 -11.819 1.00 83.00 339 GLY A C 1
ATOM 2544 O O . GLY A 1 339 ? -34.309 18.026 -12.201 1.00 83.00 339 GLY A O 1
ATOM 2545 N N . GLN A 1 340 ? -35.047 16.007 -11.535 1.00 82.00 340 GLN A N 1
ATOM 2546 C CA . GLN A 1 340 ? -36.449 16.417 -11.474 1.00 82.00 340 GLN A CA 1
ATOM 2547 C C . GLN A 1 340 ? -36.707 17.278 -10.231 1.00 82.00 340 GLN A C 1
ATOM 2549 O O . GLN A 1 340 ? -35.994 17.202 -9.232 1.00 82.00 340 GLN A O 1
ATOM 2554 N N . ARG A 1 341 ? -37.723 18.142 -10.295 1.00 77.94 341 ARG A N 1
ATOM 2555 C CA . ARG A 1 341 ? -38.018 19.105 -9.220 1.00 77.94 341 ARG A CA 1
ATOM 2556 C C . ARG A 1 341 ? -38.412 18.424 -7.902 1.00 77.94 341 ARG A C 1
ATOM 2558 O O . ARG A 1 341 ? -38.236 19.006 -6.838 1.00 77.94 341 ARG A O 1
ATOM 2565 N N . ASP A 1 342 ? -38.944 17.217 -7.984 1.00 80.12 342 ASP A N 1
ATOM 2566 C CA . ASP A 1 342 ? -39.380 16.356 -6.890 1.00 80.12 342 ASP A CA 1
ATOM 2567 C C . ASP A 1 342 ? -38.418 15.181 -6.649 1.00 80.12 342 ASP A C 1
ATOM 2569 O O . ASP A 1 342 ? -38.810 14.158 -6.092 1.00 80.12 342 ASP A O 1
ATOM 2573 N N . ASP A 1 343 ? -37.154 15.318 -7.054 1.00 72.81 343 ASP A N 1
ATOM 2574 C CA . ASP A 1 343 ? -36.143 14.280 -6.895 1.00 72.81 343 ASP A CA 1
ATOM 2575 C C . ASP A 1 343 ? -35.890 13.932 -5.413 1.00 72.81 343 ASP A C 1
ATOM 2577 O O . ASP A 1 343 ? -35.314 14.712 -4.653 1.00 72.81 343 ASP A O 1
ATOM 2581 N N . LYS A 1 344 ? -36.302 12.720 -5.017 1.00 74.94 344 LYS A N 1
ATOM 2582 C CA . LYS A 1 344 ? -36.126 12.146 -3.668 1.00 74.94 344 LYS A CA 1
ATOM 2583 C C . LYS A 1 344 ? -34.940 11.186 -3.559 1.00 74.94 344 LYS A C 1
ATOM 2585 O O . LYS A 1 344 ? -34.832 10.455 -2.580 1.00 74.94 344 LYS A O 1
ATOM 2590 N N . THR A 1 345 ? -34.080 11.128 -4.572 1.00 71.38 345 THR A N 1
ATOM 2591 C CA . THR A 1 345 ? -33.012 10.119 -4.660 1.00 71.38 345 THR A CA 1
ATOM 2592 C C . THR A 1 345 ? -31.661 10.599 -4.128 1.00 71.38 345 THR A C 1
ATOM 2594 O O . THR A 1 345 ? -30.701 9.832 -4.118 1.00 71.38 345 THR A O 1
ATOM 2597 N N . LEU A 1 346 ? -31.577 11.851 -3.666 1.00 71.69 346 LEU A N 1
ATOM 2598 C CA . LEU A 1 346 ? -30.393 12.403 -3.018 1.00 71.69 346 LEU A CA 1
ATOM 2599 C C . LEU A 1 346 ? -30.588 12.452 -1.499 1.00 71.69 346 LEU A C 1
ATOM 2601 O O . LEU A 1 346 ? -31.550 13.037 -1.006 1.00 71.69 346 LEU A O 1
ATOM 2605 N N . SER A 1 347 ? -29.638 11.896 -0.754 1.00 70.12 347 SER A N 1
ATOM 2606 C CA . SER A 1 347 ? -29.567 12.021 0.703 1.00 70.12 347 SER A CA 1
ATOM 2607 C C . SER A 1 347 ? -28.209 12.578 1.102 1.00 70.12 347 SER A C 1
ATOM 2609 O O . SER A 1 347 ? -27.201 12.318 0.445 1.00 70.12 347 SER A O 1
ATOM 2611 N N . MET A 1 348 ? -28.186 13.376 2.164 1.00 67.81 348 MET A N 1
ATOM 2612 C CA . MET A 1 348 ? -26.985 14.058 2.620 1.00 67.81 348 MET A CA 1
ATOM 2613 C C . MET A 1 348 ? -26.898 14.004 4.135 1.00 67.81 348 MET A C 1
ATOM 2615 O O . MET A 1 348 ? -27.890 14.223 4.823 1.00 67.81 348 MET A O 1
ATOM 2619 N N . MET A 1 349 ? -25.695 13.747 4.637 1.00 67.12 349 MET A N 1
ATOM 2620 C CA . MET A 1 349 ? -25.403 13.699 6.063 1.00 67.12 349 MET A CA 1
ATOM 2621 C C . MET A 1 349 ? -24.272 14.671 6.384 1.00 67.12 349 MET A C 1
ATOM 2623 O O . MET A 1 349 ? -23.302 14.768 5.633 1.00 67.12 349 MET A O 1
ATOM 2627 N N . TRP A 1 350 ? -24.390 15.355 7.519 1.00 66.31 350 TRP A N 1
ATOM 2628 C CA . TRP A 1 350 ? -23.378 16.264 8.050 1.00 66.31 350 TRP A CA 1
ATOM 2629 C C . TRP A 1 350 ? -22.924 15.766 9.413 1.00 66.31 350 TRP A C 1
ATOM 2631 O O . TRP A 1 350 ? -23.743 15.391 10.247 1.00 66.31 350 TRP A O 1
ATOM 2641 N N . GLY A 1 351 ? -21.619 15.780 9.651 1.00 62.41 351 GLY A N 1
ATOM 2642 C CA . GLY A 1 351 ? -21.039 15.331 10.907 1.00 62.41 351 GLY A CA 1
ATOM 2643 C C . GLY A 1 351 ? -19.737 16.058 11.198 1.00 62.41 351 GLY A C 1
ATOM 2644 O O . GLY A 1 351 ? -19.071 16.554 10.293 1.00 62.41 351 GLY A O 1
ATOM 2645 N N . LYS A 1 352 ? -19.387 16.125 12.481 1.00 56.69 352 LYS A N 1
ATOM 2646 C CA . LYS A 1 352 ? -18.054 16.527 12.944 1.00 56.69 352 LYS A CA 1
ATOM 2647 C C . LYS A 1 352 ? -17.180 15.282 13.103 1.00 56.69 352 LYS A C 1
ATOM 2649 O O . LYS A 1 352 ? -17.693 14.239 13.513 1.00 56.69 352 LYS A O 1
ATOM 2654 N N . ASP A 1 353 ? -15.872 15.412 12.892 1.00 51.97 353 ASP A N 1
ATOM 2655 C CA . ASP A 1 353 ? -14.893 14.306 12.954 1.00 51.97 353 ASP A CA 1
ATOM 2656 C C . ASP A 1 353 ? -14.850 13.549 14.297 1.00 51.97 353 ASP A C 1
ATOM 2658 O O . ASP A 1 353 ? -14.287 12.462 14.382 1.00 51.97 353 ASP A O 1
ATOM 2662 N N . GLY A 1 354 ? -15.467 14.084 15.354 1.00 54.16 354 GLY A N 1
ATOM 2663 C CA . GLY A 1 354 ? -15.586 13.419 16.655 1.00 54.16 354 GLY A CA 1
ATOM 2664 C C . GLY A 1 354 ? -16.742 12.418 16.784 1.00 54.16 354 GLY A C 1
ATOM 2665 O O . GLY A 1 354 ? -16.882 11.813 17.842 1.00 54.16 354 GLY A O 1
ATOM 2666 N N . ASN A 1 355 ? -17.606 12.257 15.774 1.00 58.53 355 ASN A N 1
ATOM 2667 C CA . ASN A 1 355 ? -18.712 11.297 15.842 1.00 58.53 355 ASN A CA 1
ATOM 2668 C C . ASN A 1 355 ? -18.264 9.919 15.322 1.00 58.53 355 ASN A C 1
ATOM 2670 O O . ASN A 1 355 ? -18.101 9.708 14.121 1.00 58.53 355 ASN A O 1
ATOM 2674 N N . GLU A 1 356 ? -18.091 8.967 16.239 1.00 50.38 356 GLU A N 1
ATOM 2675 C CA . GLU A 1 356 ? -17.631 7.606 15.941 1.00 50.38 356 GLU A CA 1
ATOM 2676 C C . GLU A 1 356 ? -18.603 6.828 15.032 1.00 50.38 356 GLU A C 1
ATOM 2678 O O . GLU A 1 356 ? -18.162 6.019 14.220 1.00 50.38 356 GLU A O 1
ATOM 2683 N N . ALA A 1 357 ? -19.914 7.096 15.104 1.00 50.62 357 ALA A N 1
ATOM 2684 C CA . ALA A 1 357 ? -20.909 6.505 14.206 1.00 50.62 357 ALA A CA 1
ATOM 2685 C C . ALA A 1 357 ? -20.822 7.099 12.790 1.00 50.62 357 ALA A C 1
ATOM 2687 O O . ALA A 1 357 ? -20.918 6.367 11.811 1.00 50.62 357 ALA A O 1
ATOM 2688 N N . PHE A 1 358 ? -20.545 8.401 12.665 1.00 52.22 358 PHE A N 1
ATOM 2689 C CA . PHE A 1 358 ? -20.295 9.047 11.370 1.00 52.22 358 PHE A CA 1
ATOM 2690 C C . PHE A 1 358 ? -18.988 8.551 10.728 1.00 52.22 358 PHE A C 1
ATOM 2692 O O . PHE A 1 358 ? -18.946 8.295 9.529 1.00 52.22 358 PHE A O 1
ATOM 2699 N N . ARG A 1 359 ? -17.935 8.338 11.532 1.00 53.78 359 ARG A N 1
ATOM 2700 C CA . ARG A 1 359 ? -16.651 7.767 11.081 1.00 53.78 359 ARG A CA 1
ATOM 2701 C C . ARG A 1 359 ? -16.763 6.311 10.642 1.00 53.78 359 ARG A C 1
ATOM 2703 O O . ARG A 1 359 ? -16.207 5.949 9.613 1.00 53.78 359 ARG A O 1
ATOM 2710 N N . ARG A 1 360 ? -17.482 5.486 11.410 1.00 50.62 360 ARG A N 1
ATOM 2711 C CA . ARG A 1 360 ? -17.740 4.075 11.072 1.00 50.62 360 ARG A CA 1
ATOM 2712 C C . ARG A 1 360 ? -18.769 3.916 9.952 1.00 50.62 360 ARG A C 1
ATOM 2714 O O . ARG A 1 360 ? -18.806 2.884 9.295 1.00 50.62 360 ARG A O 1
ATOM 2721 N N . GLY A 1 361 ? -19.590 4.941 9.739 1.00 50.72 361 GLY A N 1
ATOM 2722 C CA . GLY A 1 361 ? -20.737 4.914 8.848 1.00 50.72 361 GLY A CA 1
ATOM 2723 C C . GLY A 1 361 ? -20.642 5.760 7.581 1.00 50.72 361 GLY A C 1
ATOM 2724 O O . GLY A 1 361 ? -21.621 5.827 6.837 1.00 50.72 361 GLY A O 1
ATOM 2725 N N . GLY A 1 362 ? -19.514 6.414 7.296 1.00 56.69 362 GLY A N 1
ATOM 2726 C CA . GLY A 1 362 ? -19.384 7.243 6.092 1.00 56.69 362 GLY A CA 1
ATOM 2727 C C . GLY A 1 362 ? -19.784 6.473 4.828 1.00 56.69 362 GLY A C 1
ATOM 2728 O O . GLY A 1 362 ? -19.370 5.333 4.692 1.00 56.69 362 GLY A O 1
ATOM 2729 N N . CYS A 1 363 ? -20.577 7.076 3.928 1.00 51.94 363 CYS A N 1
ATOM 2730 C CA . CYS A 1 363 ? -21.220 6.506 2.716 1.00 51.94 363 CYS A CA 1
ATOM 2731 C C . CYS A 1 363 ? -22.013 5.185 2.901 1.00 51.94 363 CYS A C 1
ATOM 2733 O O . CYS A 1 363 ? -23.149 5.091 2.451 1.00 51.94 363 CYS A O 1
ATOM 2735 N N . PHE A 1 364 ? -21.448 4.186 3.574 1.00 44.91 364 PHE A N 1
ATOM 2736 C CA . PHE A 1 364 ? -21.995 2.873 3.872 1.00 44.91 364 PHE A CA 1
ATOM 2737 C C . PHE A 1 364 ? -23.166 2.919 4.870 1.00 44.91 364 PHE A C 1
ATOM 2739 O O . PHE A 1 364 ? -24.244 2.446 4.527 1.00 44.91 364 PHE A O 1
ATOM 2746 N N . ALA A 1 365 ? -23.047 3.544 6.052 1.00 45.59 365 ALA A N 1
ATOM 2747 C CA . ALA A 1 365 ? -24.182 3.634 6.992 1.00 45.59 365 ALA A CA 1
ATOM 2748 C C . ALA A 1 365 ? -25.281 4.593 6.522 1.00 45.59 365 ALA A C 1
ATOM 2750 O O . ALA A 1 365 ? -26.436 4.406 6.884 1.00 45.59 365 ALA A O 1
ATOM 2751 N N . ALA A 1 366 ? -24.958 5.557 5.653 1.00 47.69 366 ALA A N 1
ATOM 2752 C CA . ALA A 1 366 ? -25.966 6.384 4.987 1.00 47.69 366 ALA A CA 1
ATOM 2753 C C . ALA A 1 366 ? -26.914 5.561 4.089 1.00 47.69 366 ALA A C 1
ATOM 2755 O O . ALA A 1 366 ? -28.007 6.021 3.772 1.00 47.69 366 ALA A O 1
ATOM 2756 N N . CYS A 1 367 ? -26.489 4.367 3.653 1.00 42.62 367 CYS A N 1
ATOM 2757 C CA . CYS A 1 367 ? -27.188 3.564 2.645 1.00 42.62 367 CYS A CA 1
ATOM 2758 C C . CYS A 1 367 ? -27.538 2.131 3.097 1.00 42.62 367 CYS A C 1
ATOM 2760 O O . CYS A 1 367 ? -28.335 1.474 2.426 1.00 42.62 367 CYS A O 1
ATOM 2762 N N . HIS A 1 368 ? -26.979 1.638 4.213 1.00 46.03 368 HIS A N 1
ATOM 2763 C CA . HIS A 1 368 ? -27.085 0.233 4.637 1.00 46.03 368 HIS A CA 1
ATOM 2764 C C . HIS A 1 368 ? -27.617 -0.022 6.054 1.00 46.03 368 HIS A C 1
ATOM 2766 O O . HIS A 1 368 ? -27.532 -1.162 6.510 1.00 46.03 368 HIS A O 1
ATOM 2772 N N . ASP A 1 369 ? -28.229 0.948 6.742 1.00 35.62 369 ASP A N 1
ATOM 2773 C CA . ASP A 1 369 ? -28.910 0.619 8.003 1.00 35.62 369 ASP A CA 1
ATOM 2774 C C . ASP A 1 369 ? -30.235 -0.127 7.755 1.00 35.62 369 ASP A C 1
ATOM 2776 O O . ASP A 1 369 ? -31.302 0.438 7.493 1.00 35.62 369 ASP A O 1
ATOM 2780 N N . GLY A 1 370 ? -30.148 -1.453 7.811 1.00 34.91 370 GLY A N 1
ATOM 2781 C CA . GLY A 1 370 ? -31.287 -2.335 7.973 1.00 34.91 370 GLY A CA 1
ATOM 2782 C C . GLY A 1 370 ? -31.791 -2.297 9.415 1.00 34.91 370 GLY A C 1
ATOM 2783 O O . GLY A 1 370 ? -31.453 -3.176 10.198 1.00 34.91 370 GLY A O 1
ATOM 2784 N N . LYS A 1 371 ? -32.700 -1.356 9.694 1.00 33.53 371 LYS A N 1
ATOM 2785 C CA . LYS A 1 371 ? -33.568 -1.276 10.885 1.00 33.53 371 LYS A CA 1
ATOM 2786 C C . LYS A 1 371 ? -32.852 -1.075 12.235 1.00 33.53 371 LYS A C 1
ATOM 2788 O O . LYS A 1 371 ? -32.538 -2.044 12.927 1.00 33.53 371 LYS A O 1
ATOM 2793 N N . ARG A 1 372 ? -32.946 0.151 12.754 1.00 29.50 372 ARG A N 1
ATOM 2794 C CA . ARG A 1 372 ? -33.738 0.466 13.961 1.00 29.50 372 ARG A CA 1
ATOM 2795 C C . ARG A 1 372 ? -34.050 1.959 14.002 1.00 29.50 372 ARG A C 1
ATOM 2797 O O . ARG A 1 372 ? -33.181 2.782 13.750 1.00 29.50 372 ARG A O 1
ATOM 2804 N N . ASP A 1 373 ? -35.304 2.277 14.308 1.00 32.84 373 ASP A N 1
ATOM 2805 C CA . ASP A 1 373 ? -35.753 3.619 14.670 1.00 32.84 373 ASP A CA 1
ATOM 2806 C C . ASP A 1 373 ? -34.746 4.241 15.637 1.00 32.84 373 ASP A C 1
ATOM 2808 O O . ASP A 1 373 ? -34.645 3.709 16.728 1.00 32.84 373 ASP A O 1
ATO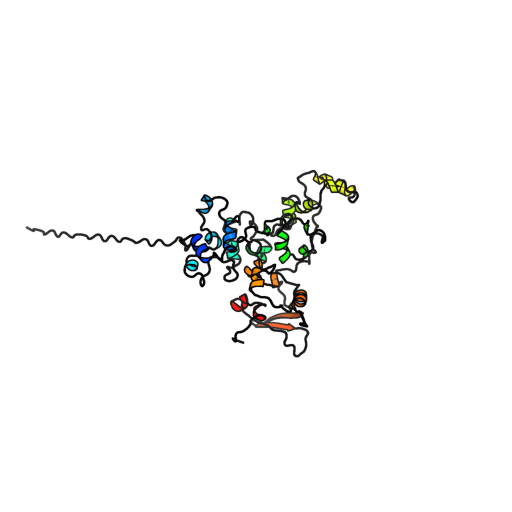M 2812 N N . HIS A 1 374 ? -34.005 5.289 15.257 1.00 27.53 374 HIS A N 1
ATOM 2813 C CA . HIS A 1 374 ? -33.555 6.386 16.129 1.00 27.53 374 HIS A CA 1
ATOM 2814 C C . HIS A 1 374 ? -32.881 7.510 15.306 1.00 27.53 374 HIS A C 1
ATOM 2816 O O . HIS A 1 374 ? -31.732 7.401 14.900 1.00 27.53 374 HIS A O 1
ATOM 2822 N N . LEU A 1 375 ? -33.624 8.624 15.205 1.00 28.36 375 LEU A N 1
ATOM 2823 C CA . LEU A 1 375 ? -33.186 10.035 15.212 1.00 28.36 375 LEU A CA 1
ATOM 2824 C C . LEU A 1 375 ? -32.605 10.674 13.927 1.00 28.36 375 LEU A C 1
ATOM 2826 O O . LEU A 1 375 ? -31.420 10.569 13.636 1.00 28.36 375 LEU A O 1
ATOM 2830 N N . ALA A 1 376 ? -33.522 11.384 13.248 1.00 28.48 376 ALA A N 1
ATOM 2831 C CA . ALA A 1 376 ? -33.498 12.802 12.826 1.00 28.48 376 ALA A CA 1
ATOM 2832 C C . ALA A 1 376 ? -32.192 13.441 12.325 1.00 28.48 376 ALA A C 1
ATOM 2834 O O . ALA A 1 376 ? -31.258 13.627 13.137 1.00 28.48 376 ALA A O 1
#

Radius of gyration: 29.99 Å; chains: 1; bounding box: 70×60×136 Å